Protein AF-A0A7S0D517-F1 (afdb_monomer_lite)

Radius of gyration: 22.26 Å; chains: 1; bounding box: 56×65×46 Å

Organism: NCBI:txid1561963

Secondary structure (DSSP, 8-state):
-HHHHHHHHHHHHHHTT-THHHHHHHHHHHHHHHHHHHHHTT-HHHHHHHHHHHHHHHHHHHH-TT--THHHHHHHHHHHHHH---HHHHHHHHHHHT-TT--HHHHHHHHHHHHHHHHH-TTTHHHHHHHHHHHHHHHTTSHHHHHHHHHHHHHHHHHHHHHHHHHHSPPP-TTS---TTSHHHHHHHHHHHHHHHHHHHHHHHHHHHHHTT-HHHHHHHHHHHHHHHHHHHHHSPP-

Foldseek 3Di:
DVVVVLLVVLVVCVVVVHPCNLVSLLVLLVLLLVLLVVVLVPPPVSVVVNVVSLVSVLVCLVVRLPDQLLSNQVSLLVSCVVRNDDPSSLVSLLSSLQRPNDDLVSLVVLLVSLLVCLLQPLVCNVSSLVSNLSSCLVCVVPPSSLVVVLVSLLVLLVLLLVLVVVVPDDDPDPVPDPDPVCPVVVVVVNVSSVSSNVSSVVSNVSSCVSCVVPVVSVVSVVVSVVVSVVVSVVVDPDD

Structure (mmCIF, N/CA/C/O backbone):
data_AF-A0A7S0D517-F1
#
_entry.id   AF-A0A7S0D517-F1
#
loop_
_atom_site.group_PDB
_atom_site.id
_atom_site.type_symbol
_atom_site.label_atom_id
_atom_site.label_alt_id
_atom_site.label_comp_id
_atom_site.label_asym_id
_atom_site.label_entity_id
_atom_site.label_seq_id
_atom_site.pdbx_PDB_ins_code
_atom_site.Cartn_x
_atom_site.Cartn_y
_atom_site.Cartn_z
_atom_site.occupancy
_atom_site.B_iso_or_equiv
_atom_site.auth_seq_id
_atom_site.auth_comp_id
_atom_site.auth_asym_id
_atom_site.auth_atom_id
_atom_site.pdbx_PDB_model_num
ATOM 1 N N . GLU A 1 1 ? -4.763 -19.795 -22.502 1.00 78.94 1 GLU A N 1
ATOM 2 C CA . GLU A 1 1 ? -5.976 -20.605 -22.229 1.00 78.94 1 GLU A CA 1
ATOM 3 C C . GLU A 1 1 ? -5.977 -21.267 -20.850 1.00 78.94 1 GLU A C 1
ATOM 5 O O . GLU A 1 1 ? -6.933 -21.074 -20.104 1.00 78.94 1 GLU A O 1
ATOM 10 N N . ALA A 1 2 ? -4.915 -21.984 -20.458 1.00 89.12 2 ALA A N 1
ATOM 11 C CA . ALA A 1 2 ? -4.855 -22.656 -19.151 1.00 89.12 2 ALA A CA 1
ATOM 12 C C . ALA A 1 2 ? -5.052 -21.707 -17.946 1.00 89.12 2 ALA A C 1
ATOM 14 O O . ALA A 1 2 ? -5.842 -22.007 -17.054 1.00 89.12 2 ALA A O 1
ATOM 15 N N . LEU A 1 3 ? -4.406 -20.532 -17.940 1.00 91.56 3 LEU A N 1
ATOM 16 C CA . LEU A 1 3 ? -4.560 -19.543 -16.860 1.00 91.56 3 LEU A CA 1
ATOM 17 C C . LEU A 1 3 ? -5.999 -19.021 -16.740 1.00 91.56 3 LEU A C 1
ATOM 19 O O . LEU A 1 3 ? -6.533 -18.931 -15.638 1.00 91.56 3 LEU A O 1
ATOM 23 N N . SER A 1 4 ? -6.663 -18.746 -17.865 1.00 92.56 4 SER A N 1
ATOM 24 C CA . SER A 1 4 ? -8.076 -18.350 -17.887 1.00 92.56 4 SER A CA 1
ATOM 25 C C . SER A 1 4 ? -8.965 -19.425 -17.252 1.00 92.56 4 SER A C 1
ATOM 27 O O . SER A 1 4 ? -9.842 -19.108 -16.448 1.00 92.56 4 SER A O 1
ATOM 29 N N . CYS A 1 5 ? -8.696 -20.701 -17.546 1.00 93.56 5 CYS A N 1
ATOM 30 C CA . CYS A 1 5 ? -9.405 -21.825 -16.934 1.00 93.56 5 CYS A CA 1
ATOM 31 C C . CYS A 1 5 ? -9.159 -21.903 -15.419 1.00 93.56 5 CYS A C 1
ATOM 33 O O . CYS A 1 5 ? -10.086 -22.203 -14.669 1.00 93.56 5 CYS A O 1
ATOM 35 N N . LEU A 1 6 ? -7.949 -21.584 -14.945 1.00 94.75 6 LEU A N 1
ATOM 36 C CA . LEU A 1 6 ? -7.641 -21.543 -13.511 1.00 94.75 6 LEU A CA 1
ATOM 37 C C . LEU A 1 6 ? -8.402 -20.434 -12.774 1.00 94.75 6 LEU A C 1
ATOM 39 O O . LEU A 1 6 ? -8.884 -20.677 -11.670 1.00 94.75 6 LEU A O 1
ATOM 43 N N . PHE A 1 7 ? -8.577 -19.250 -13.370 1.00 95.12 7 PHE A N 1
ATOM 44 C CA . PHE A 1 7 ? -9.407 -18.194 -12.771 1.00 95.12 7 PHE A CA 1
ATOM 45 C C . PHE A 1 7 ? -10.895 -18.562 -12.751 1.00 95.12 7 PHE A C 1
ATOM 47 O O . PHE A 1 7 ? -11.569 -18.346 -11.742 1.00 95.12 7 PHE A O 1
ATOM 54 N N . GLN A 1 8 ? -11.408 -19.187 -13.815 1.00 94.00 8 GLN A N 1
ATOM 55 C CA . GLN A 1 8 ? -12.778 -19.716 -13.826 1.00 94.00 8 GLN A CA 1
ATOM 56 C C . GLN A 1 8 ? -12.972 -20.805 -12.762 1.00 94.00 8 GLN A C 1
ATOM 58 O O . GLN A 1 8 ? -13.985 -20.825 -12.061 1.00 94.00 8 GLN A O 1
ATOM 63 N N . LEU A 1 9 ? -11.984 -21.689 -12.604 1.00 94.88 9 LEU A N 1
ATOM 64 C CA . LEU A 1 9 ? -11.978 -22.709 -11.563 1.00 94.88 9 LEU A CA 1
ATOM 65 C C . LEU A 1 9 ? -11.945 -22.074 -10.169 1.00 94.88 9 LEU A C 1
ATOM 67 O O . LEU A 1 9 ? -12.728 -22.474 -9.311 1.00 94.88 9 LEU A O 1
ATOM 71 N N . LEU A 1 10 ? -11.095 -21.066 -9.944 1.00 95.81 10 LEU A N 1
ATOM 72 C CA . LEU A 1 10 ? -11.038 -20.328 -8.681 1.00 95.81 10 LEU A CA 1
ATOM 73 C C . LEU A 1 10 ? -12.408 -19.749 -8.320 1.00 95.81 10 LEU A C 1
ATOM 75 O O . LEU A 1 10 ? -12.836 -19.872 -7.172 1.00 95.81 10 LEU A O 1
ATOM 79 N N . HIS A 1 11 ? -13.101 -19.155 -9.292 1.00 93.81 11 HIS A N 1
ATOM 80 C CA . HIS A 1 11 ? -14.431 -18.596 -9.083 1.00 93.81 11 HIS A CA 1
ATOM 81 C C . HIS A 1 11 ? -15.421 -19.674 -8.620 1.00 93.81 11 HIS A C 1
ATOM 83 O O . HIS A 1 11 ? -15.946 -19.577 -7.511 1.00 93.81 11 HIS A O 1
ATOM 89 N N . ARG A 1 12 ? -15.561 -20.766 -9.385 1.00 95.12 12 ARG A N 1
ATOM 90 C CA . ARG A 1 12 ? -16.466 -21.882 -9.050 1.00 95.12 12 ARG A CA 1
ATOM 91 C C . ARG A 1 12 ? -16.135 -22.536 -7.707 1.00 95.12 12 ARG A C 1
ATOM 93 O O . ARG A 1 12 ? -17.027 -22.840 -6.921 1.00 95.12 12 ARG A O 1
ATOM 100 N N . LEU A 1 13 ? -14.849 -22.746 -7.417 1.00 95.38 13 LEU A N 1
ATOM 101 C CA . LEU A 1 13 ? -14.415 -23.313 -6.138 1.00 95.38 13 LEU A CA 1
ATOM 102 C C . LEU A 1 13 ? -14.721 -22.372 -4.972 1.00 95.38 13 LEU A C 1
ATOM 104 O O . LEU A 1 13 ? -15.033 -22.848 -3.882 1.00 95.38 13 LEU A O 1
ATOM 108 N N . THR A 1 14 ? -14.634 -21.057 -5.182 1.00 93.75 14 THR A N 1
ATOM 109 C CA . THR A 1 14 ? -14.938 -20.084 -4.131 1.00 93.75 14 THR A CA 1
ATOM 110 C C . THR A 1 14 ? -16.437 -19.992 -3.867 1.00 93.75 14 THR A C 1
ATOM 112 O O . THR A 1 14 ? -16.834 -19.988 -2.702 1.00 93.75 14 THR A O 1
ATOM 115 N N . GLU A 1 15 ? -17.269 -20.011 -4.912 1.00 93.38 15 GLU A N 1
ATOM 116 C CA . GLU A 1 15 ? -18.731 -20.104 -4.789 1.00 93.38 15 GLU A CA 1
ATOM 117 C C . GLU A 1 15 ? -19.149 -21.369 -4.031 1.00 93.38 15 GLU A C 1
ATOM 119 O O . GLU A 1 15 ? -19.939 -21.308 -3.089 1.00 93.38 15 GLU A O 1
ATOM 124 N N . ALA A 1 16 ? -18.527 -22.505 -4.358 1.00 94.75 16 ALA A N 1
ATOM 125 C CA . ALA A 1 16 ? -18.741 -23.776 -3.672 1.00 94.75 16 ALA A CA 1
ATOM 126 C C . ALA A 1 16 ? -18.094 -23.852 -2.272 1.00 94.75 16 ALA A C 1
ATOM 128 O O . ALA A 1 16 ? -18.201 -24.881 -1.604 1.00 94.75 16 ALA A O 1
ATOM 129 N N . ARG A 1 17 ? -17.384 -22.803 -1.821 1.00 91.75 17 ARG A N 1
ATOM 130 C CA . ARG A 1 17 ? -16.596 -22.774 -0.568 1.00 91.75 17 ARG A CA 1
ATOM 131 C C . ARG A 1 17 ? -15.642 -23.968 -0.429 1.00 91.75 17 ARG A C 1
ATOM 133 O O . ARG A 1 17 ? -15.369 -24.453 0.671 1.00 91.75 17 ARG A O 1
ATOM 140 N N . HIS A 1 18 ? -15.123 -24.449 -1.553 1.00 94.75 18 HIS A N 1
ATOM 141 C CA . HIS A 1 18 ? -14.270 -25.622 -1.606 1.00 94.75 18 HIS A CA 1
ATOM 142 C C . HIS A 1 18 ? -12.860 -25.299 -1.096 1.00 94.75 18 HIS A C 1
ATOM 144 O O . HIS A 1 18 ? -12.276 -24.268 -1.433 1.00 94.75 18 HIS A O 1
ATOM 150 N N . ARG A 1 19 ? -12.254 -26.213 -0.326 1.00 91.06 19 ARG A N 1
ATOM 151 C CA . ARG A 1 19 ? -10.930 -26.001 0.297 1.00 91.06 19 ARG A CA 1
ATOM 152 C C . ARG A 1 19 ? -9.818 -25.737 -0.728 1.00 91.06 19 ARG A C 1
ATOM 154 O O . ARG A 1 19 ? -8.895 -24.974 -0.453 1.00 91.06 19 ARG A O 1
ATOM 161 N N . CYS A 1 20 ? -9.933 -26.314 -1.926 1.00 93.19 20 CYS A N 1
ATOM 162 C CA . CYS A 1 20 ? -8.972 -26.104 -3.014 1.00 93.19 20 CYS A CA 1
ATOM 163 C C . CYS A 1 20 ? -8.957 -24.673 -3.570 1.00 93.19 20 CYS A C 1
ATOM 165 O O . CYS A 1 20 ? -7.964 -24.312 -4.192 1.00 93.19 20 CYS A O 1
ATOM 167 N N . ALA A 1 21 ? -9.982 -23.844 -3.322 1.00 93.50 21 ALA A N 1
ATOM 168 C CA . ALA A 1 21 ? -9.982 -22.446 -3.764 1.00 93.50 21 ALA A CA 1
ATOM 169 C C . ALA A 1 21 ? -8.742 -21.696 -3.252 1.00 93.50 21 ALA A C 1
ATOM 171 O O . ALA A 1 21 ? -8.085 -20.976 -3.998 1.00 93.50 21 ALA A O 1
ATOM 172 N N . VAL A 1 22 ? -8.364 -21.936 -1.991 1.00 91.12 22 VAL A N 1
ATOM 173 C CA . VAL A 1 22 ? -7.182 -21.318 -1.371 1.00 91.12 22 VAL A CA 1
ATOM 174 C C . VAL A 1 22 ? -5.886 -21.794 -2.026 1.00 91.12 22 VAL A C 1
ATOM 176 O O . VAL A 1 22 ? -4.951 -21.009 -2.152 1.00 91.12 22 VAL A O 1
ATOM 179 N N . ILE A 1 23 ? -5.825 -23.062 -2.441 1.00 93.38 23 ILE A N 1
ATOM 180 C CA . ILE A 1 23 ? -4.648 -23.644 -3.097 1.00 93.38 23 ILE A CA 1
ATOM 181 C C . ILE A 1 23 ? -4.473 -23.011 -4.477 1.00 93.38 23 ILE A C 1
ATOM 183 O O . ILE A 1 23 ? -3.417 -22.452 -4.748 1.00 93.38 23 ILE A O 1
ATOM 187 N N . VAL A 1 24 ? -5.529 -23.013 -5.300 1.00 94.56 24 VAL A N 1
ATOM 188 C CA . VAL A 1 24 ? -5.509 -22.409 -6.644 1.00 94.56 24 VAL A CA 1
ATOM 189 C C . VAL A 1 24 ? -5.148 -20.929 -6.563 1.00 94.56 24 VAL A C 1
ATOM 191 O O . VAL A 1 24 ? -4.280 -20.463 -7.294 1.00 94.56 24 VAL A O 1
ATOM 194 N N . TYR A 1 25 ? -5.756 -20.198 -5.628 1.00 94.88 25 TYR A N 1
ATOM 195 C CA . TYR A 1 25 ? -5.434 -18.796 -5.405 1.00 94.88 25 TYR A CA 1
ATOM 196 C C . TYR A 1 25 ? -3.959 -18.589 -5.039 1.00 94.88 25 TYR A C 1
ATOM 198 O O . TYR A 1 25 ? -3.290 -17.779 -5.669 1.00 94.88 25 TYR A O 1
ATOM 206 N N . LYS A 1 26 ? -3.419 -19.350 -4.078 1.00 94.00 26 LYS A N 1
ATOM 207 C CA . LYS A 1 26 ? -1.994 -19.280 -3.712 1.00 94.00 26 LYS A CA 1
ATOM 208 C C . LYS A 1 26 ? -1.074 -19.539 -4.901 1.00 94.00 26 LYS A C 1
ATOM 210 O O . LYS A 1 26 ? -0.093 -18.822 -5.061 1.00 94.00 26 LYS A O 1
ATOM 215 N N . SER A 1 27 ? -1.400 -20.525 -5.733 1.00 94.62 27 SER A N 1
ATOM 216 C CA . SER A 1 27 ? -0.636 -20.829 -6.943 1.00 94.62 27 SER A CA 1
ATOM 217 C C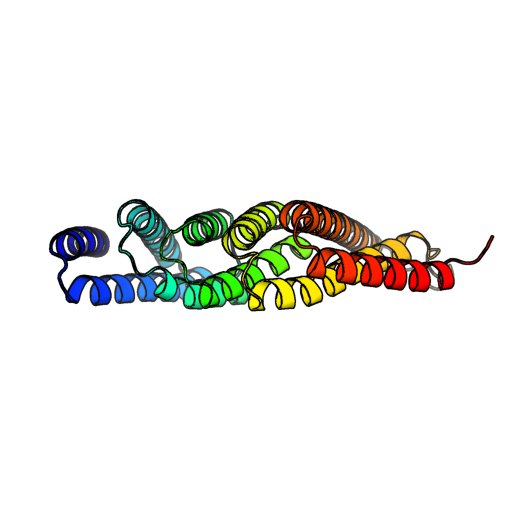 . SER A 1 27 ? -0.665 -19.678 -7.949 1.00 94.62 27 SER A C 1
ATOM 219 O O . SER A 1 27 ? 0.370 -19.357 -8.517 1.00 94.62 27 SER A O 1
ATOM 221 N N . LEU A 1 28 ? -1.811 -19.012 -8.130 1.00 95.88 28 LEU A N 1
ATOM 222 C CA . LEU A 1 28 ? -1.921 -17.841 -9.010 1.00 95.88 28 LEU A CA 1
ATOM 223 C C . LEU A 1 28 ? -1.108 -16.648 -8.491 1.00 95.88 28 LEU A C 1
ATOM 225 O O . LEU A 1 28 ? -0.462 -15.960 -9.274 1.00 95.88 28 LEU A O 1
ATOM 229 N N . VAL A 1 29 ? -1.100 -16.426 -7.174 1.00 94.62 29 VAL A N 1
ATOM 230 C CA . VAL A 1 29 ? -0.273 -15.388 -6.536 1.00 94.62 29 VAL A CA 1
ATOM 231 C C . VAL A 1 29 ? 1.211 -15.672 -6.732 1.00 94.62 29 VAL A C 1
ATOM 233 O O . VAL A 1 29 ? 1.977 -14.770 -7.048 1.00 94.62 29 VAL A O 1
ATOM 236 N N . PHE A 1 30 ? 1.618 -16.926 -6.560 1.00 93.12 30 PHE A N 1
ATOM 237 C CA . PHE A 1 30 ? 2.999 -17.333 -6.777 1.00 93.12 30 PHE A CA 1
ATOM 238 C C . PHE A 1 30 ? 3.414 -17.159 -8.245 1.00 93.12 30 PHE A C 1
ATOM 240 O O . PHE A 1 30 ? 4.443 -16.548 -8.514 1.00 93.12 30 PHE A O 1
ATOM 247 N N . ALA A 1 31 ? 2.561 -17.578 -9.185 1.00 93.06 31 ALA A N 1
ATOM 248 C CA . ALA A 1 31 ? 2.790 -17.385 -10.615 1.00 93.06 31 ALA A CA 1
ATOM 249 C C . ALA A 1 31 ? 2.918 -15.899 -10.996 1.00 93.06 31 ALA A C 1
ATOM 251 O O . ALA A 1 31 ? 3.753 -15.547 -11.829 1.00 93.06 31 ALA A O 1
ATOM 252 N N . LEU A 1 32 ? 2.130 -15.011 -10.376 1.00 92.62 32 LEU A N 1
ATOM 253 C CA . LEU A 1 32 ? 2.254 -13.565 -10.590 1.00 92.62 32 LEU A CA 1
ATOM 254 C C . LEU A 1 32 ? 3.657 -13.068 -10.211 1.00 92.62 32 LEU A C 1
ATOM 256 O O . LEU A 1 32 ? 4.263 -12.304 -10.957 1.00 92.62 32 LEU A O 1
ATOM 260 N N . VAL A 1 33 ? 4.183 -13.531 -9.077 1.00 90.25 33 VAL A N 1
ATOM 261 C CA . VAL A 1 33 ? 5.493 -13.100 -8.575 1.00 90.25 33 VAL A CA 1
ATOM 262 C C . VAL A 1 33 ? 6.639 -13.660 -9.409 1.00 90.25 33 VAL A C 1
ATOM 264 O O . VAL A 1 33 ? 7.575 -12.932 -9.731 1.00 90.25 33 VAL A O 1
ATOM 267 N N . GLU A 1 34 ? 6.566 -14.934 -9.794 1.00 87.50 34 GLU A N 1
ATOM 268 C CA . GLU A 1 34 ? 7.601 -15.562 -10.621 1.00 87.50 34 GLU A CA 1
ATOM 269 C C . GLU A 1 34 ? 7.671 -14.960 -12.025 1.00 87.50 34 GLU A C 1
ATOM 271 O O . GLU A 1 34 ? 8.760 -14.691 -12.526 1.00 87.50 34 GLU A O 1
ATOM 276 N N . THR A 1 35 ? 6.523 -14.681 -12.647 1.00 84.38 35 THR A N 1
ATOM 277 C CA . THR A 1 35 ? 6.492 -14.097 -13.998 1.00 84.38 35 THR A CA 1
ATOM 278 C C . THR A 1 35 ? 7.132 -12.713 -14.041 1.00 84.38 35 THR A C 1
ATOM 280 O O . THR A 1 35 ? 7.824 -12.397 -15.005 1.00 84.38 35 THR A O 1
ATOM 283 N N . HIS A 1 36 ? 7.028 -11.911 -12.979 1.00 76.25 36 HIS A N 1
ATOM 284 C CA . HIS A 1 36 ? 7.696 -10.608 -12.938 1.00 76.25 36 HIS A CA 1
ATOM 285 C C . HIS A 1 36 ? 9.230 -10.713 -12.997 1.00 76.25 36 HIS A C 1
ATOM 287 O O . HIS A 1 36 ? 9.890 -9.833 -13.540 1.00 76.25 36 HIS A O 1
ATOM 293 N N . VAL A 1 37 ? 9.816 -11.800 -12.480 1.00 71.81 37 VAL A N 1
ATOM 294 C CA . VAL A 1 37 ? 11.262 -12.054 -12.609 1.00 71.81 37 VAL A CA 1
ATOM 295 C C . VAL A 1 37 ? 11.651 -12.188 -14.081 1.00 71.81 37 VAL A C 1
ATOM 297 O O . VAL A 1 37 ? 12.580 -11.516 -14.517 1.00 71.81 37 VAL A O 1
ATOM 300 N N . GLY A 1 38 ? 10.879 -12.952 -14.860 1.00 64.00 38 GLY A N 1
ATOM 301 C CA . GLY A 1 38 ? 11.091 -13.084 -16.305 1.00 64.00 38 GLY A CA 1
ATOM 302 C C . GLY A 1 38 ? 10.927 -11.765 -17.072 1.00 64.00 38 GLY A C 1
ATOM 303 O O . GLY A 1 38 ? 11.678 -11.509 -18.011 1.00 64.00 38 GLY A O 1
ATOM 304 N N . VAL A 1 39 ? 10.008 -10.883 -16.645 1.00 67.81 39 VAL A N 1
ATOM 305 C CA . VAL A 1 39 ? 9.839 -9.546 -17.257 1.00 67.81 39 VAL A CA 1
ATOM 306 C C . VAL A 1 39 ? 11.105 -8.711 -17.103 1.00 67.81 39 VAL A C 1
ATOM 308 O O . VAL A 1 39 ? 11.581 -8.106 -18.062 1.00 67.81 39 VAL A O 1
ATOM 311 N N . VAL A 1 40 ? 11.677 -8.702 -15.899 1.00 63.78 40 VAL A N 1
ATOM 312 C CA . VAL A 1 40 ? 12.887 -7.928 -15.586 1.00 63.78 40 VAL A CA 1
ATOM 313 C C . VAL A 1 40 ? 14.102 -8.440 -16.363 1.00 63.78 40 VAL A C 1
ATOM 315 O O . VAL A 1 40 ? 14.973 -7.652 -16.724 1.00 63.78 40 VAL A O 1
ATOM 318 N N . GLU A 1 41 ? 14.145 -9.735 -16.674 1.00 74.25 41 GLU A N 1
ATOM 319 C CA . GLU A 1 41 ? 15.184 -10.350 -17.510 1.00 74.25 41 GLU A CA 1
ATOM 320 C C . GLU A 1 41 ? 14.996 -10.082 -19.019 1.00 74.25 41 GLU A C 1
ATOM 322 O O . GLU A 1 41 ? 15.843 -10.463 -19.827 1.00 74.25 41 GLU A O 1
ATOM 327 N N . GLY A 1 42 ? 13.933 -9.368 -19.411 1.00 71.38 42 GLY A N 1
ATOM 328 C CA . GLY A 1 42 ? 13.676 -8.946 -20.789 1.00 71.38 42 GLY A CA 1
ATOM 329 C C . GLY A 1 42 ? 12.860 -9.938 -21.620 1.00 71.38 42 GLY A C 1
ATOM 330 O O . GLY A 1 42 ? 12.767 -9.772 -22.841 1.00 71.38 42 GLY A O 1
ATOM 331 N N . ASP A 1 43 ? 12.249 -10.950 -20.996 1.00 75.44 43 ASP A N 1
ATOM 332 C CA . ASP A 1 43 ? 11.339 -11.860 -21.687 1.00 75.44 43 ASP A CA 1
ATOM 333 C C . ASP A 1 43 ? 9.975 -11.194 -21.920 1.00 75.44 43 ASP A C 1
ATOM 335 O O . ASP A 1 43 ? 9.122 -11.104 -21.033 1.00 75.44 43 ASP A O 1
ATOM 339 N N . LYS A 1 44 ? 9.748 -10.766 -23.167 1.00 68.81 44 LYS A N 1
ATOM 340 C CA . LYS A 1 44 ? 8.475 -10.178 -23.609 1.00 68.81 44 LYS A CA 1
ATOM 341 C C . LYS A 1 44 ? 7.282 -11.120 -23.421 1.00 68.81 44 LYS A C 1
ATOM 343 O O . LYS A 1 44 ? 6.159 -10.643 -23.284 1.00 68.81 44 LYS A O 1
ATOM 348 N N . GLY A 1 45 ? 7.496 -12.439 -23.438 1.00 73.44 45 GLY A N 1
ATOM 349 C CA . GLY A 1 45 ? 6.435 -13.414 -23.185 1.00 73.44 45 GLY A CA 1
ATOM 350 C C . GLY A 1 45 ? 5.948 -13.369 -21.738 1.00 73.44 45 GLY A C 1
ATOM 351 O O . GLY A 1 45 ? 4.746 -13.462 -21.483 1.00 73.44 45 GLY A O 1
ATOM 352 N N . SER A 1 46 ? 6.871 -13.156 -20.801 1.00 77.50 46 SER A N 1
ATOM 353 C CA . SER A 1 46 ? 6.565 -13.060 -19.376 1.00 77.50 46 SER A CA 1
ATOM 354 C C . SER A 1 46 ? 5.755 -11.808 -19.029 1.00 77.50 46 SER A C 1
ATOM 356 O O . SER A 1 46 ? 4.924 -11.859 -18.126 1.00 77.50 46 SER A O 1
ATOM 358 N N . ASP A 1 47 ? 5.932 -10.714 -19.778 1.00 80.75 47 ASP A N 1
ATOM 359 C CA . ASP A 1 47 ? 5.250 -9.431 -19.532 1.00 80.75 47 ASP A CA 1
ATOM 360 C C . ASP A 1 47 ? 3.740 -9.542 -19.760 1.00 80.75 47 ASP A C 1
ATOM 362 O O . ASP A 1 47 ? 2.931 -9.275 -18.872 1.00 80.75 47 ASP A O 1
ATOM 366 N N . VAL A 1 48 ? 3.350 -10.116 -20.902 1.00 87.12 48 VAL A N 1
ATOM 367 C CA . VAL A 1 48 ? 1.939 -10.365 -21.236 1.00 87.12 48 VAL A CA 1
ATOM 368 C C . VAL A 1 48 ? 1.275 -11.291 -20.212 1.00 87.12 48 VAL A C 1
ATOM 370 O O . VAL A 1 48 ? 0.111 -11.105 -19.847 1.00 87.12 48 VAL A O 1
ATOM 373 N N . ILE A 1 49 ? 2.001 -12.308 -19.737 1.00 90.38 49 ILE A N 1
ATOM 374 C CA . ILE A 1 49 ? 1.487 -13.237 -18.725 1.00 90.38 49 ILE A CA 1
ATOM 375 C C . ILE A 1 49 ? 1.344 -12.530 -17.374 1.00 90.38 49 ILE A C 1
ATOM 377 O O . ILE A 1 49 ? 0.333 -12.730 -16.696 1.00 90.38 49 ILE A O 1
ATOM 381 N N . HIS A 1 50 ? 2.316 -11.702 -16.994 1.00 90.44 50 HIS A N 1
ATOM 382 C CA . HIS A 1 50 ? 2.286 -10.939 -15.754 1.00 90.44 50 HIS A CA 1
ATOM 383 C C . HIS A 1 50 ? 1.089 -9.982 -15.719 1.00 90.44 50 HIS A C 1
ATOM 385 O O . HIS A 1 50 ? 0.279 -10.044 -14.792 1.00 90.44 50 HIS A O 1
ATOM 391 N N . GLU A 1 51 ? 0.904 -9.181 -16.772 1.00 89.88 51 GLU A N 1
ATOM 392 C CA . GLU A 1 51 ? -0.239 -8.273 -16.902 1.00 89.88 51 GLU A CA 1
ATOM 393 C C . GLU A 1 51 ? -1.574 -9.029 -16.865 1.00 89.88 51 GLU A C 1
ATOM 395 O O . GLU A 1 51 ? -2.521 -8.618 -16.182 1.00 89.88 51 GLU A O 1
ATOM 400 N N . PHE A 1 52 ? -1.653 -10.176 -17.552 1.00 93.19 52 PHE A N 1
ATOM 401 C CA . PHE A 1 52 ? -2.837 -11.029 -17.520 1.00 93.19 52 PHE A CA 1
ATOM 402 C C . PHE A 1 52 ? -3.138 -11.516 -16.096 1.00 93.19 52 PHE A C 1
ATOM 404 O O . PHE A 1 52 ? -4.281 -11.421 -15.639 1.00 93.19 52 PHE A O 1
ATOM 411 N N . LEU A 1 53 ? -2.134 -12.024 -15.376 1.00 95.00 53 LEU A N 1
ATOM 412 C CA . LEU A 1 53 ? -2.286 -12.499 -14.000 1.00 95.00 53 LEU A CA 1
ATOM 413 C C . LEU A 1 53 ? -2.713 -11.366 -13.064 1.00 95.00 53 LEU A C 1
ATOM 415 O O . LEU A 1 53 ? -3.648 -11.549 -12.284 1.00 95.00 53 LEU A O 1
ATOM 419 N N . GLN A 1 54 ? -2.078 -10.198 -13.166 1.00 94.31 54 GLN A N 1
ATOM 420 C CA . GLN A 1 54 ? -2.362 -9.032 -12.333 1.00 94.31 54 GLN A CA 1
ATOM 421 C C . GLN A 1 54 ? -3.786 -8.524 -12.552 1.00 94.31 54 GLN A C 1
ATOM 423 O O . GLN A 1 54 ? -4.527 -8.333 -11.588 1.00 94.31 54 GLN A O 1
ATOM 428 N N . SER A 1 55 ? -4.198 -8.365 -13.811 1.00 94.69 55 SER A N 1
ATOM 429 C CA . SER A 1 55 ? -5.540 -7.903 -14.173 1.00 94.69 55 SER A CA 1
ATOM 430 C C . SER A 1 55 ? -6.627 -8.850 -13.652 1.00 94.69 55 SER A C 1
ATOM 432 O O . SER A 1 55 ? -7.594 -8.418 -13.018 1.00 94.69 55 SER A O 1
ATOM 434 N N . ASN A 1 56 ? -6.438 -10.162 -13.822 1.00 95.50 56 ASN A N 1
ATOM 435 C CA . ASN A 1 56 ? -7.405 -11.153 -13.349 1.00 95.50 56 ASN A CA 1
ATOM 436 C C . ASN A 1 56 ? -7.406 -11.302 -11.817 1.00 95.50 56 ASN A C 1
ATOM 438 O O . ASN A 1 56 ? -8.470 -11.490 -11.228 1.00 95.50 56 ASN A O 1
ATOM 442 N N . LEU A 1 57 ? -6.257 -11.189 -11.138 1.00 95.94 57 LEU A N 1
ATOM 443 C CA . LEU A 1 57 ? -6.201 -11.187 -9.669 1.00 95.94 57 LEU A CA 1
ATOM 444 C C . LEU A 1 57 ? -6.836 -9.928 -9.075 1.00 95.94 57 LEU A C 1
ATOM 446 O O . LEU A 1 57 ? -7.517 -10.013 -8.049 1.00 95.94 57 LEU A O 1
ATOM 450 N N . LEU A 1 58 ? -6.664 -8.777 -9.723 1.00 95.38 58 LEU A N 1
ATOM 451 C CA . LEU A 1 58 ? -7.335 -7.537 -9.353 1.00 95.38 58 LEU A CA 1
ATOM 452 C C . LEU A 1 58 ? -8.860 -7.683 -9.465 1.00 95.38 58 LEU A C 1
ATOM 454 O O . LEU A 1 58 ? -9.577 -7.368 -8.514 1.00 95.38 58 LEU A O 1
ATOM 458 N N . ASP A 1 59 ? -9.360 -8.203 -10.588 1.00 94.69 59 ASP A N 1
ATOM 459 C CA . ASP A 1 59 ? -10.792 -8.459 -10.785 1.00 94.69 59 ASP A CA 1
ATOM 460 C C . ASP A 1 59 ? -11.332 -9.487 -9.776 1.00 94.69 59 ASP A C 1
ATOM 462 O O . ASP A 1 59 ? -12.347 -9.241 -9.119 1.00 94.69 59 ASP A O 1
ATOM 466 N N . ALA A 1 60 ? -10.607 -10.586 -9.543 1.00 94.38 60 ALA A N 1
ATOM 467 C CA . ALA A 1 60 ? -10.968 -11.584 -8.537 1.00 94.38 60 ALA A CA 1
ATOM 468 C C . ALA A 1 60 ? -11.045 -10.980 -7.125 1.00 94.38 60 ALA A C 1
ATOM 470 O O . ALA A 1 60 ? -11.982 -11.268 -6.383 1.00 94.38 60 ALA A O 1
ATOM 471 N N . THR A 1 61 ? -10.106 -10.102 -6.766 1.00 94.31 61 THR A N 1
ATOM 472 C CA . THR A 1 61 ? -10.089 -9.409 -5.467 1.00 94.31 61 THR A CA 1
ATOM 473 C C . THR A 1 61 ? -11.302 -8.497 -5.292 1.00 94.31 61 THR A C 1
ATOM 475 O O . THR A 1 61 ? -11.838 -8.389 -4.192 1.00 94.31 61 THR A O 1
ATOM 478 N N . ARG A 1 62 ? -11.775 -7.860 -6.369 1.00 93.31 62 ARG A N 1
ATOM 479 C CA . ARG A 1 62 ? -12.979 -7.015 -6.335 1.00 93.31 62 ARG A CA 1
ATOM 480 C C . ARG A 1 62 ? -14.263 -7.837 -6.255 1.00 93.31 62 ARG A C 1
ATOM 482 O O . ARG A 1 62 ? -15.184 -7.456 -5.540 1.00 93.31 62 ARG A O 1
ATOM 489 N N . ARG A 1 63 ? -14.335 -8.956 -6.982 1.00 92.12 63 ARG A N 1
ATOM 490 C CA . ARG A 1 63 ? -15.546 -9.790 -7.093 1.00 92.12 63 ARG A CA 1
ATOM 491 C C . ARG A 1 63 ? -15.748 -10.761 -5.942 1.00 92.12 63 ARG A C 1
ATOM 493 O O . ARG A 1 63 ? -16.876 -11.179 -5.703 1.00 92.12 63 ARG A O 1
ATOM 500 N N . ILE A 1 64 ? -14.675 -11.158 -5.263 1.00 92.44 64 ILE A N 1
ATOM 501 C CA . ILE A 1 64 ? -14.695 -12.207 -4.244 1.00 92.44 64 ILE A CA 1
ATOM 502 C C . ILE A 1 64 ? -14.297 -11.599 -2.888 1.00 92.44 64 ILE A C 1
ATOM 504 O O . ILE A 1 64 ? -13.136 -11.682 -2.491 1.00 92.44 64 ILE A O 1
ATOM 508 N N . PRO A 1 65 ? -15.243 -11.049 -2.101 1.00 90.44 65 PRO A N 1
ATOM 509 C CA . PRO A 1 65 ? -14.934 -10.438 -0.801 1.00 90.44 65 PRO A CA 1
ATOM 510 C C . PRO A 1 65 ? -14.311 -11.415 0.204 1.00 90.44 65 PRO A C 1
ATOM 512 O O . PRO A 1 65 ? -13.619 -11.022 1.144 1.00 90.44 65 PRO A O 1
ATOM 515 N N . SER A 1 66 ? -14.556 -12.717 0.023 1.00 90.38 66 SER A N 1
ATOM 516 C CA . SER A 1 66 ? -13.984 -13.786 0.836 1.00 90.38 66 SER A CA 1
ATOM 517 C C . SER A 1 66 ? -12.544 -14.136 0.457 1.00 90.38 66 SER A C 1
ATOM 519 O O . SER A 1 66 ? -11.993 -15.066 1.043 1.00 90.38 66 SER A O 1
ATOM 521 N N . LEU A 1 67 ? -11.897 -13.442 -0.478 1.00 91.88 67 LEU A N 1
ATOM 522 C CA . LEU A 1 67 ? -10.536 -13.774 -0.888 1.00 91.88 67 LEU A CA 1
ATOM 523 C C . LEU A 1 67 ? -9.522 -13.444 0.229 1.00 91.88 67 LEU A C 1
ATOM 525 O O . LEU A 1 67 ? -9.609 -12.385 0.864 1.00 91.88 67 LEU A O 1
ATOM 529 N N . PRO A 1 68 ? -8.561 -14.336 0.535 1.00 91.44 68 PRO A N 1
ATOM 530 C CA . PRO A 1 68 ? -7.564 -14.082 1.568 1.00 91.44 68 PRO A CA 1
ATOM 531 C C . PRO A 1 68 ? -6.454 -13.153 1.046 1.00 91.44 68 PRO A C 1
ATOM 533 O O . PRO A 1 68 ? -5.350 -13.591 0.727 1.00 91.44 68 PRO A O 1
ATOM 536 N N . VAL A 1 69 ? -6.727 -11.846 0.989 1.00 94.19 69 VAL A N 1
ATOM 537 C CA . VAL A 1 69 ? -5.785 -10.835 0.458 1.00 94.19 69 VAL A CA 1
ATOM 538 C C . VAL A 1 69 ? -4.449 -10.769 1.196 1.00 94.19 69 VAL A C 1
ATOM 540 O O . VAL A 1 69 ? -3.436 -10.438 0.593 1.00 94.19 69 VAL A O 1
ATOM 543 N N . HIS A 1 70 ? -4.406 -11.162 2.473 1.00 91.75 70 HIS A N 1
ATOM 544 C CA . HIS A 1 70 ? -3.175 -11.182 3.270 1.00 91.75 70 HIS A CA 1
ATOM 545 C C . HIS A 1 70 ? -2.058 -12.039 2.656 1.00 91.75 70 HIS A C 1
ATOM 547 O O . HIS A 1 70 ? -0.891 -11.790 2.934 1.00 91.75 70 HIS A O 1
ATOM 553 N N . VAL A 1 71 ? -2.409 -13.030 1.830 1.00 91.50 71 VAL A N 1
ATOM 554 C CA . VAL A 1 71 ? -1.449 -13.925 1.175 1.00 91.50 71 VAL A CA 1
ATOM 555 C C . VAL A 1 71 ? -0.667 -13.221 0.060 1.00 91.50 71 VAL A C 1
ATOM 557 O O . VAL A 1 71 ? 0.437 -13.643 -0.255 1.00 91.50 71 VAL A O 1
ATOM 560 N N . MET A 1 72 ? -1.212 -12.145 -0.517 1.00 93.00 72 MET A N 1
ATOM 561 C CA . MET A 1 72 ? -0.584 -11.414 -1.628 1.00 93.00 72 MET A CA 1
ATOM 562 C C . MET A 1 72 ? 0.299 -10.258 -1.175 1.00 93.00 72 MET A C 1
ATOM 564 O O . MET A 1 72 ? 1.236 -9.903 -1.877 1.00 93.00 72 MET A O 1
ATOM 568 N N . ILE A 1 73 ? 0.009 -9.668 -0.013 1.00 94.69 73 ILE A N 1
ATOM 569 C CA . ILE A 1 73 ? 0.607 -8.390 0.399 1.00 94.69 73 ILE A CA 1
ATOM 570 C C . ILE A 1 73 ? 2.132 -8.469 0.465 1.00 94.69 73 ILE A C 1
ATOM 572 O O . ILE A 1 73 ? 2.820 -7.664 -0.151 1.00 94.69 73 ILE A O 1
ATOM 576 N N . GLU A 1 74 ? 2.663 -9.434 1.209 1.00 94.19 74 GLU A N 1
ATOM 577 C CA . GLU A 1 74 ? 4.107 -9.550 1.410 1.00 94.19 74 GLU A CA 1
ATOM 578 C C . GLU A 1 74 ? 4.856 -9.947 0.125 1.00 94.19 74 GLU A C 1
ATOM 580 O O . GLU A 1 74 ? 5.838 -9.274 -0.194 1.00 94.19 74 GLU A O 1
ATOM 585 N N . PRO A 1 75 ? 4.399 -10.942 -0.667 1.00 93.12 75 PRO A N 1
ATOM 586 C CA . PRO A 1 75 ? 5.017 -11.235 -1.958 1.00 93.12 75 PRO A CA 1
ATOM 587 C C . PRO A 1 75 ? 5.046 -10.032 -2.910 1.00 93.12 75 PRO A C 1
ATOM 589 O O . PRO A 1 75 ? 6.102 -9.739 -3.466 1.00 93.12 75 PRO A O 1
ATOM 592 N N . LEU A 1 76 ? 3.939 -9.290 -3.034 1.00 93.88 76 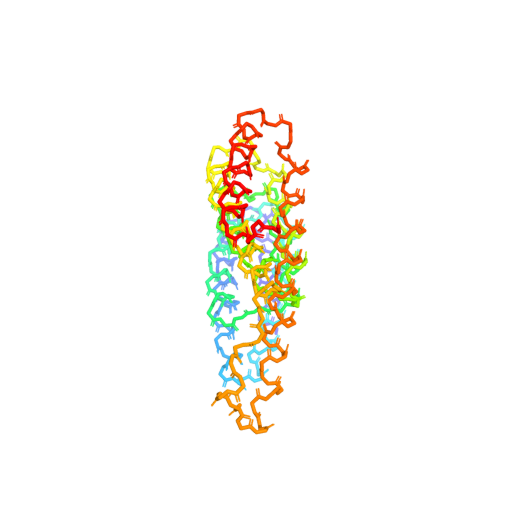LEU A N 1
ATOM 593 C CA . LEU A 1 76 ? 3.860 -8.120 -3.916 1.00 93.88 76 LEU A CA 1
ATOM 594 C C . LEU A 1 76 ? 4.772 -6.983 -3.453 1.00 93.88 76 LEU A C 1
ATOM 596 O O . LEU A 1 76 ? 5.530 -6.439 -4.248 1.00 93.88 76 LEU A O 1
ATOM 600 N N . ILE A 1 77 ? 4.763 -6.645 -2.160 1.00 94.56 77 ILE A N 1
ATOM 601 C CA . ILE A 1 77 ? 5.661 -5.611 -1.623 1.00 94.56 77 ILE A CA 1
ATOM 602 C C . ILE A 1 77 ? 7.123 -5.992 -1.870 1.00 94.56 77 ILE A C 1
ATOM 604 O O . ILE A 1 77 ? 7.920 -5.144 -2.268 1.00 94.56 77 ILE A O 1
ATOM 608 N N . ASN A 1 78 ? 7.482 -7.260 -1.656 1.00 92.19 78 ASN A N 1
ATOM 609 C CA . ASN A 1 78 ? 8.844 -7.737 -1.874 1.00 92.19 78 ASN A CA 1
ATOM 610 C C . ASN A 1 78 ? 9.249 -7.689 -3.351 1.00 92.19 78 ASN A C 1
ATOM 612 O O . ASN A 1 78 ? 10.382 -7.311 -3.645 1.00 92.19 78 ASN A O 1
ATOM 616 N N . GLN A 1 79 ? 8.342 -8.039 -4.265 1.00 90.44 79 GLN A N 1
ATOM 617 C CA . GLN A 1 79 ? 8.546 -7.901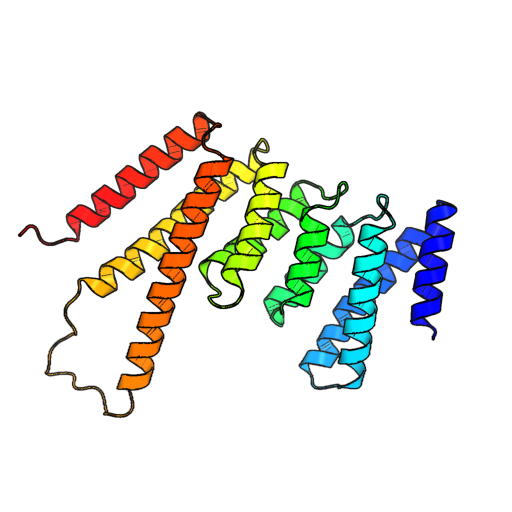 -5.706 1.00 90.44 79 GLN A CA 1
ATOM 618 C C . GLN A 1 79 ? 8.787 -6.429 -6.071 1.00 90.44 79 GLN A C 1
ATOM 620 O O . GLN A 1 79 ? 9.843 -6.089 -6.606 1.00 90.44 79 GLN A O 1
ATOM 625 N N . HIS A 1 80 ? 7.878 -5.532 -5.672 1.00 91.75 80 HIS A N 1
ATOM 626 C CA . HIS A 1 80 ? 7.967 -4.111 -6.009 1.00 91.75 80 HIS A CA 1
ATOM 627 C C . HIS A 1 80 ? 9.179 -3.409 -5.387 1.00 91.75 80 HIS A C 1
ATOM 629 O O . HIS A 1 80 ? 9.782 -2.528 -5.997 1.00 91.75 80 HIS A O 1
ATOM 635 N N . ALA A 1 81 ? 9.584 -3.806 -4.179 1.00 89.50 81 ALA A N 1
ATOM 636 C CA . ALA A 1 81 ? 10.772 -3.260 -3.532 1.00 89.50 81 ALA A CA 1
ATOM 637 C C . ALA A 1 81 ? 12.079 -3.650 -4.244 1.00 89.50 81 ALA A C 1
ATOM 639 O O . ALA A 1 81 ? 13.061 -2.918 -4.134 1.00 89.50 81 ALA A O 1
ATOM 640 N N . ARG A 1 82 ? 12.109 -4.794 -4.941 1.00 87.31 82 ARG A N 1
ATOM 641 C CA . ARG A 1 82 ? 13.297 -5.290 -5.656 1.00 87.31 82 ARG A CA 1
ATOM 642 C C . ARG A 1 82 ? 13.350 -4.826 -7.104 1.00 87.31 82 ARG A C 1
ATOM 644 O O . ARG A 1 82 ? 14.434 -4.565 -7.608 1.00 87.31 82 ARG A O 1
ATOM 651 N N . GLN A 1 83 ? 12.200 -4.777 -7.764 1.00 85.19 83 GLN A N 1
ATOM 652 C CA . GLN A 1 83 ? 12.119 -4.668 -9.221 1.00 85.19 83 GLN A CA 1
ATOM 653 C C . GLN A 1 83 ? 11.432 -3.378 -9.687 1.00 85.19 83 GLN A C 1
ATOM 655 O O . GLN A 1 83 ? 11.366 -3.119 -10.882 1.00 85.19 83 GLN A O 1
ATOM 660 N N . GLY A 1 84 ? 10.966 -2.547 -8.753 1.00 87.94 84 GLY A N 1
ATOM 661 C CA . GLY A 1 84 ? 10.227 -1.330 -9.058 1.00 87.94 84 GLY A CA 1
ATOM 662 C C . GLY A 1 84 ? 8.725 -1.572 -9.176 1.00 87.94 84 GLY A C 1
ATOM 663 O O . GLY A 1 84 ? 8.210 -2.658 -8.911 1.00 87.94 84 GLY A O 1
ATOM 664 N N . TYR A 1 85 ? 8.011 -0.507 -9.503 1.00 92.25 85 TYR A N 1
ATOM 665 C CA . TYR A 1 85 ? 6.557 -0.490 -9.574 1.00 92.25 85 TYR A CA 1
ATOM 666 C C . TYR A 1 85 ? 6.103 0.509 -10.632 1.00 92.25 85 TYR A C 1
ATOM 668 O O . TYR A 1 85 ? 6.799 1.479 -10.935 1.00 92.25 85 TYR A O 1
ATOM 676 N N . ASN A 1 86 ? 4.913 0.275 -11.169 1.00 90.69 86 ASN A N 1
ATOM 677 C CA . ASN A 1 86 ? 4.242 1.141 -12.128 1.00 90.69 86 ASN A CA 1
ATOM 678 C C . ASN A 1 86 ? 2.843 1.564 -11.622 1.00 90.69 86 ASN A C 1
ATOM 680 O O . ASN A 1 86 ? 2.434 1.283 -10.492 1.00 90.69 86 ASN A O 1
ATOM 684 N N . ASN A 1 87 ? 2.080 2.262 -12.467 1.00 90.94 87 ASN A N 1
ATOM 685 C CA . ASN A 1 87 ? 0.728 2.712 -12.118 1.00 90.94 87 ASN A CA 1
ATOM 686 C C . ASN A 1 87 ? -0.261 1.558 -11.888 1.00 90.94 87 ASN A C 1
ATOM 688 O O . ASN A 1 87 ? -1.123 1.668 -11.015 1.00 90.94 87 ASN A O 1
ATOM 692 N N . ASN A 1 88 ? -0.145 0.462 -12.641 1.00 91.19 88 ASN A N 1
ATOM 693 C CA . ASN A 1 88 ? -1.010 -0.711 -12.493 1.00 91.19 88 ASN A CA 1
ATOM 694 C C . ASN A 1 88 ? -0.738 -1.415 -11.159 1.00 91.19 88 ASN A C 1
ATOM 696 O O . ASN A 1 88 ? -1.677 -1.807 -10.464 1.00 91.19 88 ASN A O 1
ATOM 700 N N . ASP A 1 89 ? 0.530 -1.489 -10.755 1.00 92.94 89 ASP A N 1
ATOM 701 C CA . ASP A 1 89 ? 0.954 -2.045 -9.469 1.00 92.94 89 ASP A CA 1
ATOM 702 C C . ASP A 1 89 ? 0.370 -1.260 -8.306 1.00 92.94 89 ASP A C 1
ATOM 704 O O . ASP A 1 89 ? -0.282 -1.817 -7.423 1.00 92.94 89 ASP A O 1
ATOM 708 N N . LEU A 1 90 ? 0.521 0.064 -8.337 1.00 95.25 90 LEU A N 1
ATOM 709 C CA . LEU A 1 90 ? -0.043 0.931 -7.308 1.00 95.25 90 LEU A CA 1
ATOM 710 C C . LEU A 1 90 ? -1.574 0.912 -7.323 1.00 95.25 90 LEU A C 1
ATOM 712 O O . LEU A 1 90 ? -2.191 0.931 -6.259 1.00 95.25 90 LEU A O 1
ATOM 716 N N . GLY A 1 91 ? -2.201 0.797 -8.496 1.00 94.94 91 GLY A N 1
ATOM 717 C CA . GLY A 1 91 ? -3.640 0.566 -8.619 1.00 94.94 91 GLY A CA 1
ATOM 718 C C . GLY A 1 91 ? -4.085 -0.752 -7.976 1.00 94.94 91 GLY A C 1
ATOM 719 O O . GLY A 1 91 ? -5.130 -0.805 -7.319 1.00 94.94 91 GLY A O 1
ATOM 720 N N . PHE A 1 92 ? -3.276 -1.808 -8.092 1.00 95.38 92 PHE A N 1
ATOM 721 C CA . PHE A 1 92 ? -3.541 -3.080 -7.430 1.00 95.38 92 PHE A CA 1
ATOM 722 C C . PHE A 1 92 ? -3.366 -2.967 -5.911 1.00 95.38 92 PHE A C 1
ATOM 724 O O . PHE A 1 92 ? -4.266 -3.352 -5.162 1.00 95.38 92 PHE A O 1
ATOM 731 N N . LEU A 1 93 ? -2.282 -2.345 -5.441 1.00 96.81 93 LEU A N 1
ATOM 732 C CA . LEU A 1 93 ? -2.070 -2.073 -4.017 1.00 96.81 93 LEU A CA 1
ATOM 733 C C . LEU A 1 93 ? -3.191 -1.214 -3.415 1.00 96.81 93 LEU A C 1
ATOM 735 O O . LEU A 1 93 ? -3.625 -1.489 -2.298 1.00 96.81 93 LEU A O 1
ATOM 739 N N . ALA A 1 94 ? -3.718 -0.235 -4.155 1.00 96.75 94 ALA A N 1
ATOM 740 C CA . ALA A 1 94 ? -4.873 0.559 -3.738 1.00 96.75 94 ALA A CA 1
ATOM 741 C C . ALA A 1 94 ? -6.129 -0.308 -3.552 1.00 96.75 94 ALA A C 1
ATOM 743 O O . ALA A 1 94 ? -6.851 -0.159 -2.567 1.00 96.75 94 ALA A O 1
ATOM 744 N N . CYS A 1 95 ? -6.368 -1.261 -4.458 1.00 96.00 95 CYS A N 1
ATOM 745 C CA . CYS A 1 95 ? -7.469 -2.215 -4.323 1.00 96.00 95 CYS A CA 1
ATOM 746 C C . CYS A 1 95 ? -7.304 -3.128 -3.100 1.00 96.00 95 CYS A C 1
ATOM 748 O O . CYS A 1 95 ? -8.284 -3.477 -2.442 1.00 96.00 95 CYS A O 1
ATOM 750 N N . LEU A 1 96 ? -6.072 -3.523 -2.775 1.00 96.69 96 LEU A N 1
ATOM 751 C CA . LEU A 1 96 ? -5.797 -4.314 -1.577 1.00 96.69 96 LEU A CA 1
ATOM 752 C C . LEU A 1 96 ? -5.975 -3.485 -0.305 1.00 96.69 96 LEU A C 1
ATOM 754 O O . LEU A 1 96 ? -6.533 -3.984 0.674 1.00 96.69 96 LEU A O 1
ATOM 758 N N . ALA A 1 97 ? -5.560 -2.217 -0.338 1.00 97.06 97 ALA A N 1
ATOM 759 C CA . ALA A 1 97 ? -5.667 -1.276 0.768 1.00 97.06 97 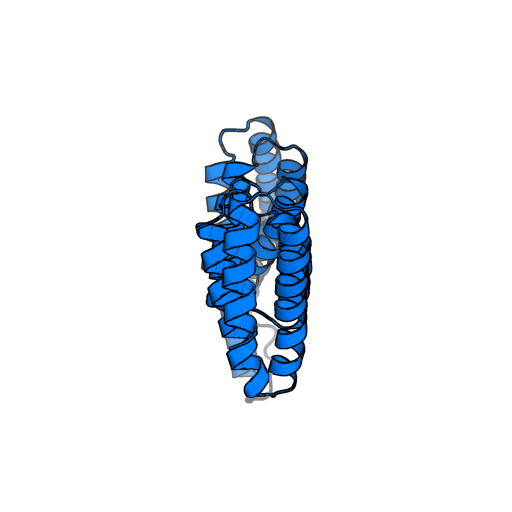ALA A CA 1
ATOM 760 C C . ALA A 1 97 ? -7.107 -0.979 1.191 1.00 97.06 97 ALA A C 1
ATOM 762 O O . ALA A 1 97 ? -7.316 -0.682 2.363 1.00 97.06 97 ALA A O 1
ATOM 763 N N . SER A 1 98 ? -8.089 -1.111 0.294 1.00 95.56 98 SER A N 1
ATOM 764 C CA . SER A 1 98 ? -9.523 -0.955 0.590 1.00 95.56 98 SER A CA 1
ATOM 765 C C . SER A 1 98 ? -10.248 -2.283 0.851 1.00 95.56 98 SER A C 1
ATOM 767 O O . SER A 1 98 ? -11.399 -2.297 1.286 1.00 95.56 98 SER A O 1
ATOM 769 N N . HIS A 1 99 ? -9.583 -3.428 0.663 1.00 96.19 99 HIS A N 1
ATOM 770 C CA . HIS A 1 99 ? -10.238 -4.728 0.782 1.00 96.19 99 HIS A CA 1
ATOM 771 C C . HIS A 1 99 ? -10.682 -5.025 2.235 1.00 96.19 99 HIS A C 1
ATOM 773 O O . HIS A 1 99 ? -9.886 -4.862 3.173 1.00 96.19 99 HIS A O 1
ATOM 779 N N . PRO A 1 100 ? -11.915 -5.525 2.468 1.00 93.56 100 PRO A N 1
ATOM 780 C CA . PRO A 1 100 ? -12.469 -5.717 3.814 1.00 93.56 100 PRO A CA 1
ATOM 781 C C . PRO A 1 100 ? -11.708 -6.757 4.645 1.00 93.56 100 PRO A C 1
ATOM 783 O O . PRO A 1 100 ? -11.613 -6.629 5.860 1.00 93.56 100 PRO A O 1
ATOM 786 N N . ARG A 1 101 ? -11.110 -7.768 3.999 1.00 94.88 101 ARG A N 1
ATOM 787 C CA . ARG A 1 101 ? -10.309 -8.810 4.674 1.00 94.88 101 ARG A CA 1
ATOM 788 C C . ARG A 1 101 ? -8.837 -8.452 4.897 1.00 94.88 101 ARG A C 1
ATOM 790 O O . ARG A 1 101 ? -8.059 -9.329 5.281 1.00 94.88 101 ARG A O 1
ATOM 797 N N . LEU A 1 102 ? -8.427 -7.215 4.619 1.00 96.38 102 LEU A N 1
ATOM 798 C CA . LEU A 1 102 ? -7.075 -6.775 4.943 1.00 96.38 102 LEU A CA 1
ATOM 799 C C . LEU A 1 102 ? -6.922 -6.696 6.468 1.00 96.38 102 LEU A C 1
ATOM 801 O O . LEU A 1 102 ? -7.674 -5.992 7.135 1.00 96.38 102 LEU A O 1
ATOM 805 N N . ALA A 1 103 ? -5.960 -7.431 7.022 1.00 95.19 103 ALA A N 1
ATOM 806 C CA . ALA A 1 103 ? -5.687 -7.431 8.455 1.00 95.19 103 ALA A CA 1
ATOM 807 C C . ALA A 1 103 ? -4.630 -6.377 8.823 1.00 95.19 103 ALA A C 1
ATOM 809 O O . ALA A 1 103 ? -3.757 -6.052 8.018 1.00 95.19 103 ALA A O 1
ATOM 810 N N . ALA A 1 104 ? -4.687 -5.877 10.062 1.00 95.94 104 ALA A N 1
ATOM 811 C CA . ALA A 1 104 ? -3.867 -4.758 10.534 1.00 95.94 104 ALA A CA 1
ATOM 812 C C . ALA A 1 104 ? -2.355 -4.977 10.339 1.00 95.94 104 ALA A C 1
ATOM 814 O O . ALA A 1 104 ? -1.646 -4.064 9.926 1.00 95.94 104 ALA A O 1
ATOM 815 N N . ARG A 1 105 ? -1.853 -6.200 10.570 1.00 96.31 105 ARG A N 1
ATOM 816 C CA . ARG A 1 105 ? -0.429 -6.527 10.377 1.00 96.31 105 ARG A CA 1
ATOM 817 C C . ARG A 1 105 ? 0.011 -6.307 8.927 1.00 96.31 105 ARG A C 1
ATOM 819 O O . ARG A 1 105 ? 1.053 -5.710 8.688 1.00 96.31 105 ARG A O 1
ATOM 826 N N . GLN A 1 106 ? -0.774 -6.784 7.969 1.00 96.88 106 GLN A N 1
ATOM 827 C CA . GLN A 1 106 ? -0.479 -6.661 6.543 1.00 96.88 106 GLN A CA 1
ATOM 828 C C . GLN A 1 106 ? -0.734 -5.240 6.037 1.00 96.88 106 GLN A C 1
ATOM 830 O O . GLN A 1 106 ? 0.047 -4.730 5.242 1.00 96.88 106 GLN A O 1
ATOM 835 N N . ALA A 1 107 ? -1.770 -4.574 6.546 1.00 97.56 107 ALA A N 1
ATOM 836 C CA . ALA A 1 107 ? -2.004 -3.158 6.291 1.00 97.56 107 ALA A CA 1
ATOM 837 C C . ALA A 1 107 ? -0.815 -2.294 6.739 1.00 97.56 107 ALA A C 1
ATOM 839 O O . ALA A 1 107 ? -0.449 -1.362 6.033 1.00 97.56 107 ALA A O 1
ATOM 840 N N . LEU A 1 108 ? -0.166 -2.626 7.862 1.00 97.81 108 LEU A N 1
ATOM 841 C CA . LEU A 1 108 ? 1.017 -1.908 8.337 1.00 97.81 108 LEU A CA 1
ATOM 842 C C . LEU A 1 108 ? 2.229 -2.105 7.416 1.00 97.81 108 LEU A C 1
ATOM 844 O O . LEU A 1 108 ? 2.970 -1.153 7.179 1.00 97.81 108 LEU A O 1
ATOM 848 N N . LEU A 1 109 ? 2.420 -3.313 6.870 1.00 97.44 109 LEU A N 1
ATOM 849 C CA . LEU A 1 109 ? 3.453 -3.568 5.856 1.00 97.44 109 LEU A CA 1
ATOM 850 C C . LEU A 1 109 ? 3.201 -2.733 4.599 1.00 97.44 109 LEU A C 1
ATOM 852 O O . LEU A 1 109 ? 4.119 -2.088 4.092 1.00 97.44 109 LEU A O 1
ATOM 856 N N . LEU A 1 110 ? 1.949 -2.717 4.135 1.00 97.69 110 LEU A N 1
ATOM 857 C CA . LEU A 1 110 ? 1.556 -1.946 2.964 1.00 97.69 110 LEU A CA 1
ATOM 858 C C . LEU A 1 110 ? 1.748 -0.448 3.200 1.00 97.69 110 LEU A C 1
ATOM 860 O O . LEU A 1 110 ? 2.368 0.208 2.373 1.00 97.69 110 LEU A O 1
ATOM 864 N N . LEU A 1 111 ? 1.328 0.060 4.360 1.00 98.12 111 LEU A N 1
ATOM 865 C CA . LEU A 1 111 ? 1.522 1.451 4.758 1.00 98.12 111 LEU A CA 1
ATOM 866 C C . LEU A 1 111 ? 3.007 1.815 4.800 1.00 98.12 111 LEU A C 1
ATOM 868 O O . LEU A 1 111 ? 3.393 2.853 4.277 1.00 98.12 111 LEU A O 1
ATOM 872 N N . HIS A 1 112 ? 3.849 0.967 5.395 1.00 97.31 112 HIS A N 1
ATOM 873 C CA . HIS A 1 112 ? 5.287 1.211 5.459 1.00 97.31 112 HIS A CA 1
ATOM 874 C C . HIS A 1 112 ? 5.899 1.354 4.058 1.00 97.31 112 HIS A C 1
ATOM 876 O O . HIS A 1 112 ? 6.700 2.259 3.819 1.00 97.31 112 HIS A O 1
ATOM 882 N N . PHE A 1 113 ? 5.505 0.479 3.130 1.00 97.62 113 PHE A N 1
ATOM 883 C CA . PHE A 1 113 ? 5.938 0.546 1.740 1.00 97.62 113 PHE A CA 1
ATOM 884 C C . PHE A 1 113 ? 5.410 1.808 1.041 1.00 97.62 113 PHE A C 1
ATOM 886 O O . PHE A 1 113 ? 6.204 2.613 0.555 1.00 97.62 113 PHE A O 1
ATOM 893 N N . THR A 1 114 ? 4.095 2.033 1.037 1.00 97.75 114 THR A N 1
ATOM 894 C CA . THR A 1 114 ? 3.479 3.136 0.285 1.00 97.75 114 THR A CA 1
ATOM 895 C C . THR A 1 114 ? 3.841 4.502 0.848 1.00 97.75 114 THR A C 1
ATOM 897 O O . THR A 1 114 ? 4.033 5.434 0.077 1.00 97.75 114 THR A O 1
ATOM 900 N N . ALA A 1 115 ? 4.014 4.642 2.163 1.00 97.12 115 ALA A N 1
ATOM 901 C CA . ALA A 1 115 ? 4.429 5.903 2.767 1.00 97.12 115 ALA A CA 1
ATOM 902 C C . ALA A 1 115 ? 5.895 6.233 2.446 1.00 97.12 115 ALA A C 1
ATOM 904 O O . ALA A 1 115 ? 6.237 7.402 2.271 1.00 97.12 115 ALA A O 1
ATOM 905 N N . LYS A 1 116 ? 6.759 5.217 2.301 1.00 95.69 116 LYS A N 1
ATOM 906 C CA . LYS A 1 116 ? 8.127 5.407 1.800 1.00 95.69 116 LYS A CA 1
ATOM 907 C C . LYS A 1 116 ? 8.111 5.880 0.345 1.00 95.69 116 LYS A C 1
ATOM 909 O O . LYS A 1 116 ? 8.787 6.854 0.030 1.00 95.69 116 LYS A O 1
ATOM 914 N N . VAL A 1 117 ? 7.327 5.231 -0.520 1.00 96.06 117 VAL A N 1
ATOM 915 C CA . VAL A 1 117 ? 7.140 5.674 -1.915 1.00 96.06 117 VAL A CA 1
ATOM 916 C C . VAL A 1 117 ? 6.608 7.109 -1.947 1.00 96.06 117 VAL A C 1
ATOM 918 O O . VAL A 1 117 ? 7.148 7.944 -2.665 1.00 96.06 117 VAL A O 1
ATOM 921 N N . ALA A 1 118 ? 5.637 7.427 -1.085 1.00 96.38 118 ALA A N 1
ATOM 922 C CA . ALA A 1 118 ? 4.971 8.724 -1.035 1.00 96.38 118 ALA A CA 1
ATOM 923 C C . ALA A 1 118 ? 5.911 9.920 -0.828 1.00 96.38 118 ALA A C 1
ATOM 925 O O . ALA A 1 118 ? 5.611 11.004 -1.314 1.00 96.38 118 ALA A O 1
ATOM 926 N N . VAL A 1 119 ? 7.032 9.737 -0.123 1.00 94.44 119 VAL A N 1
ATOM 927 C CA . VAL A 1 119 ? 7.972 10.828 0.202 1.00 94.44 119 VAL A CA 1
ATOM 928 C C . VAL A 1 119 ? 9.279 10.785 -0.592 1.00 94.44 119 VAL A C 1
ATOM 930 O O . VAL A 1 119 ? 10.028 11.762 -0.587 1.00 94.44 119 VAL A O 1
ATOM 933 N N . HIS A 1 120 ? 9.584 9.670 -1.261 1.00 91.56 120 HIS A N 1
ATOM 934 C CA . HIS A 1 120 ? 10.843 9.495 -1.993 1.00 91.56 120 HIS A CA 1
ATOM 935 C C . HIS A 1 120 ? 10.682 9.492 -3.513 1.00 91.56 120 HIS A C 1
ATOM 937 O O . HIS A 1 120 ? 11.610 9.918 -4.208 1.00 91.56 120 HIS A O 1
ATOM 943 N N . ASP A 1 121 ? 9.541 9.029 -4.020 1.00 92.56 121 ASP A N 1
ATOM 944 C CA . ASP A 1 121 ? 9.289 8.906 -5.449 1.00 92.56 121 ASP A CA 1
ATOM 945 C C . ASP A 1 121 ? 8.465 10.094 -5.955 1.00 92.56 121 ASP A C 1
ATOM 947 O O . ASP A 1 121 ? 7.313 10.282 -5.568 1.00 92.56 121 ASP A O 1
ATOM 951 N N . VAL A 1 122 ? 9.062 10.915 -6.819 1.00 92.00 122 VAL A N 1
ATOM 952 C CA . VAL A 1 122 ? 8.417 12.130 -7.341 1.00 92.00 122 VAL A CA 1
ATOM 953 C C . VAL A 1 122 ? 7.316 11.835 -8.359 1.00 92.00 122 VAL A C 1
ATOM 955 O O . VAL A 1 122 ? 6.394 12.634 -8.507 1.00 92.00 122 VAL A O 1
ATOM 958 N N . VAL A 1 123 ? 7.386 10.684 -9.031 1.00 92.69 123 VAL A N 1
ATOM 959 C CA . VAL A 1 123 ? 6.437 10.278 -10.073 1.00 92.69 123 VAL A CA 1
ATOM 960 C C . VAL A 1 123 ? 5.211 9.643 -9.428 1.00 92.69 123 VAL A C 1
ATOM 962 O O . VAL A 1 123 ? 4.073 10.010 -9.715 1.00 92.69 123 VAL A O 1
ATOM 965 N N . PHE A 1 124 ? 5.445 8.716 -8.505 1.00 95.50 124 PHE A N 1
ATOM 966 C CA . PHE A 1 124 ? 4.403 7.882 -7.915 1.00 95.50 124 PHE A CA 1
ATOM 967 C C . PHE A 1 124 ? 3.962 8.329 -6.518 1.00 95.50 124 PHE A C 1
ATOM 969 O O . PHE A 1 124 ? 2.988 7.798 -5.970 1.00 95.50 124 PHE A O 1
ATOM 976 N N . GLY A 1 125 ? 4.642 9.317 -5.932 1.00 94.25 125 GLY A N 1
ATOM 977 C CA . GLY A 1 125 ? 4.484 9.682 -4.529 1.00 94.25 125 GLY A CA 1
ATOM 978 C C . GLY A 1 125 ? 3.061 10.090 -4.151 1.00 94.25 125 GLY A C 1
ATOM 979 O O . GLY A 1 125 ? 2.538 9.659 -3.125 1.00 94.25 125 GLY A O 1
ATOM 980 N N . ARG A 1 126 ? 2.368 10.840 -5.016 1.00 94.88 126 ARG A N 1
ATOM 981 C CA . ARG A 1 126 ? 0.978 11.257 -4.755 1.00 94.88 126 ARG A CA 1
ATOM 982 C C . ARG A 1 126 ? 0.002 10.083 -4.737 1.00 94.88 126 ARG A C 1
ATOM 984 O O . ARG A 1 126 ? -0.870 10.034 -3.869 1.00 94.88 126 ARG A O 1
ATOM 991 N N . LEU A 1 127 ? 0.151 9.134 -5.664 1.00 95.62 127 LEU A N 1
ATOM 992 C CA . LEU A 1 127 ? -0.702 7.946 -5.726 1.00 95.62 127 LEU A CA 1
ATOM 993 C C . LEU A 1 127 ? -0.469 7.056 -4.499 1.00 95.62 127 LEU A C 1
ATOM 995 O O . LEU A 1 127 ? -1.420 6.700 -3.805 1.00 95.62 127 LEU A O 1
ATOM 999 N N . ALA A 1 128 ? 0.795 6.779 -4.173 1.00 97.38 128 ALA A N 1
ATOM 1000 C CA . ALA A 1 128 ? 1.160 6.028 -2.974 1.00 97.38 128 ALA A CA 1
ATOM 1001 C C . ALA A 1 128 ? 0.731 6.742 -1.678 1.00 97.38 128 ALA A C 1
ATOM 1003 O O . ALA A 1 128 ? 0.336 6.100 -0.699 1.00 97.38 128 ALA A O 1
ATOM 1004 N N . GLY A 1 129 ? 0.738 8.074 -1.683 1.00 96.81 129 GLY A N 1
ATOM 1005 C CA . GLY A 1 129 ? 0.218 8.897 -0.604 1.00 96.81 129 GLY A CA 1
ATOM 1006 C C . GLY A 1 129 ? -1.266 8.651 -0.355 1.00 96.81 129 GLY A C 1
ATOM 1007 O O . GLY A 1 129 ? -1.659 8.395 0.779 1.00 96.81 129 GLY A O 1
ATOM 1008 N N . THR A 1 130 ? -2.087 8.628 -1.405 1.00 97.44 130 THR A N 1
ATOM 1009 C CA . THR A 1 130 ? -3.520 8.305 -1.299 1.00 97.44 130 THR A CA 1
ATOM 1010 C C . THR A 1 130 ? -3.757 6.914 -0.701 1.00 97.44 130 THR A C 1
ATOM 1012 O O . THR A 1 130 ? -4.577 6.777 0.203 1.00 97.44 130 THR A O 1
ATOM 1015 N N . ILE A 1 131 ? -2.989 5.903 -1.122 1.00 98.12 131 ILE A N 1
ATOM 1016 C CA . ILE A 1 131 ? -3.070 4.543 -0.554 1.00 98.12 131 ILE A CA 1
ATOM 1017 C C . ILE A 1 131 ? -2.709 4.547 0.938 1.00 98.12 131 ILE A C 1
ATOM 1019 O O . ILE A 1 131 ? -3.367 3.904 1.754 1.00 98.12 131 ILE A O 1
ATOM 1023 N N . SER A 1 132 ? -1.676 5.302 1.310 1.00 98.00 132 SER A N 1
ATOM 1024 C CA . SER A 1 132 ? -1.234 5.423 2.701 1.00 98.00 132 SER A CA 1
ATOM 1025 C C . SER A 1 132 ? -2.309 6.062 3.582 1.00 98.00 132 SER A C 1
ATOM 1027 O O . SER A 1 132 ? -2.538 5.603 4.697 1.00 98.00 132 SER A O 1
ATOM 1029 N N . ILE A 1 133 ? -2.996 7.093 3.081 1.00 97.38 133 ILE A N 1
ATOM 1030 C CA . ILE A 1 133 ? -4.098 7.747 3.795 1.00 97.38 133 ILE A CA 1
ATOM 1031 C C . ILE A 1 133 ? -5.290 6.807 3.967 1.00 97.38 133 ILE A C 1
ATOM 1033 O O . ILE A 1 133 ? -5.802 6.716 5.076 1.00 97.38 133 ILE A O 1
ATOM 1037 N N . GLU A 1 134 ? -5.667 6.047 2.937 1.00 97.25 134 GLU A N 1
ATOM 1038 C CA . GLU A 1 134 ? -6.720 5.025 3.039 1.00 97.25 134 GLU A CA 1
ATOM 1039 C C . GLU A 1 134 ? -6.424 4.024 4.171 1.00 97.25 134 GLU A C 1
ATOM 1041 O O . GLU A 1 134 ? -7.261 3.766 5.037 1.00 97.25 134 GLU A O 1
ATOM 1046 N N . LEU A 1 135 ? -5.192 3.507 4.227 1.00 98.00 135 LEU A N 1
ATOM 1047 C CA . LEU A 1 135 ? -4.771 2.578 5.281 1.00 98.00 135 LEU A CA 1
ATOM 1048 C C . LEU A 1 135 ? -4.804 3.221 6.668 1.00 98.00 135 LEU A C 1
ATOM 1050 O O . LEU A 1 135 ? -5.252 2.597 7.629 1.00 98.00 135 LEU A O 1
ATOM 1054 N N . LEU A 1 136 ? -4.341 4.464 6.784 1.00 96.62 136 LEU A N 1
ATOM 1055 C CA . LEU A 1 136 ? -4.371 5.191 8.046 1.00 96.62 136 LEU A CA 1
ATOM 1056 C C . LEU A 1 136 ? -5.800 5.426 8.518 1.00 96.62 136 LEU A C 1
ATOM 1058 O O . LEU A 1 136 ? -6.106 5.107 9.659 1.00 96.62 136 LEU A O 1
ATOM 1062 N N . SER A 1 137 ? -6.692 5.898 7.651 1.00 95.88 137 SER A N 1
ATOM 1063 C CA . SER A 1 137 ? -8.095 6.128 7.995 1.00 95.88 137 SER A CA 1
ATOM 1064 C C . SER A 1 137 ? -8.785 4.862 8.505 1.00 95.88 137 SER A C 1
ATOM 1066 O O . SER A 1 137 ? -9.578 4.941 9.439 1.00 95.88 137 SER A O 1
ATOM 1068 N N . ARG A 1 138 ? -8.447 3.691 7.950 1.00 96.12 138 ARG A N 1
ATOM 1069 C CA . ARG A 1 138 ? -9.015 2.398 8.362 1.0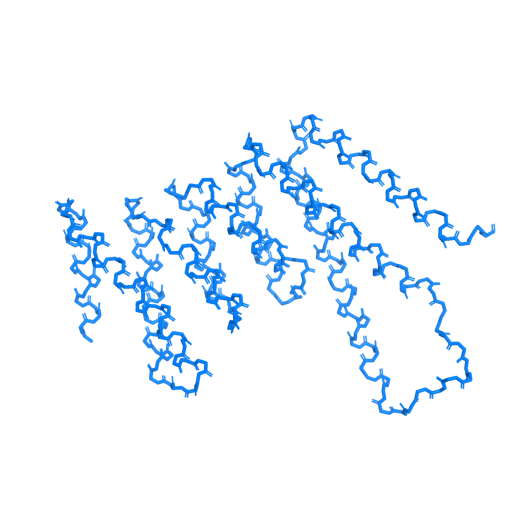0 96.12 138 ARG A CA 1
ATOM 1070 C C . ARG A 1 138 ? -8.455 1.849 9.675 1.00 96.12 138 ARG A C 1
ATOM 1072 O O . ARG A 1 138 ? -9.161 1.126 10.373 1.00 96.12 138 ARG A O 1
ATOM 1079 N N . PHE A 1 139 ? -7.190 2.126 9.989 1.00 96.50 139 PHE A N 1
ATOM 1080 C CA . PHE A 1 139 ? -6.474 1.482 11.098 1.00 96.50 139 PHE A CA 1
ATOM 1081 C C . PHE A 1 139 ? -5.904 2.470 12.130 1.00 96.50 139 PHE A C 1
ATOM 1083 O O . PHE A 1 139 ? -5.097 2.067 12.967 1.00 96.50 139 PHE A O 1
ATOM 1090 N N . LYS A 1 140 ? -6.320 3.745 12.116 1.00 93.19 140 LYS A N 1
ATOM 1091 C CA . LYS A 1 140 ? -5.787 4.804 12.997 1.00 93.19 140 LYS A CA 1
ATOM 1092 C C . LYS A 1 140 ? -5.910 4.514 14.493 1.00 93.19 140 LYS A C 1
ATOM 1094 O O . LYS A 1 140 ? -5.057 4.952 15.256 1.00 93.19 140 LYS A O 1
ATOM 1099 N N . ASP A 1 141 ? -6.904 3.728 14.901 1.00 92.12 141 ASP A N 1
ATOM 1100 C CA . ASP A 1 141 ? -7.121 3.372 16.311 1.00 92.12 141 ASP A CA 1
ATOM 1101 C C . ASP A 1 141 ? -6.171 2.266 16.805 1.00 92.12 141 ASP A C 1
ATOM 1103 O O . ASP A 1 141 ? -6.100 1.967 17.997 1.00 92.12 141 ASP A O 1
ATOM 1107 N N . GLN A 1 142 ? -5.414 1.639 15.901 1.00 94.81 142 GLN A N 1
ATOM 1108 C CA . GLN A 1 142 ? -4.458 0.595 16.248 1.00 94.81 142 GLN A CA 1
ATOM 1109 C C . GLN A 1 142 ? -3.153 1.215 16.761 1.00 94.81 142 GLN A C 1
ATOM 1111 O O . GLN A 1 142 ? -2.488 1.994 16.073 1.00 94.81 142 GLN A O 1
ATOM 1116 N N . SER A 1 143 ? -2.712 0.797 17.950 1.00 93.31 143 SER A N 1
ATOM 1117 C CA . SER A 1 143 ? -1.490 1.311 18.589 1.00 93.31 143 SER A CA 1
ATOM 1118 C C . SER A 1 143 ? -0.237 1.150 17.720 1.00 93.31 143 SER A C 1
ATOM 1120 O O . SER A 1 143 ? 0.627 2.027 17.704 1.00 93.31 143 SER A O 1
ATOM 1122 N N . SER A 1 144 ? -0.154 0.068 16.939 1.00 95.44 144 SER A N 1
ATOM 1123 C CA . SER A 1 144 ? 0.951 -0.176 16.008 1.00 95.44 144 SER A CA 1
ATOM 1124 C C . SER A 1 144 ? 1.021 0.858 14.880 1.00 95.44 144 SER A C 1
ATOM 1126 O O . SER A 1 144 ? 2.118 1.220 14.454 1.00 95.44 144 SER A O 1
ATOM 1128 N N . PHE A 1 145 ? -0.126 1.361 14.416 1.00 95.44 145 PHE A N 1
ATOM 1129 C CA . PHE A 1 145 ? -0.197 2.395 13.381 1.00 95.44 145 PHE A CA 1
ATOM 1130 C C . PHE A 1 145 ? 0.219 3.753 13.934 1.00 95.44 145 PHE A C 1
ATOM 1132 O O . PHE A 1 145 ? 1.029 4.437 13.315 1.00 95.44 145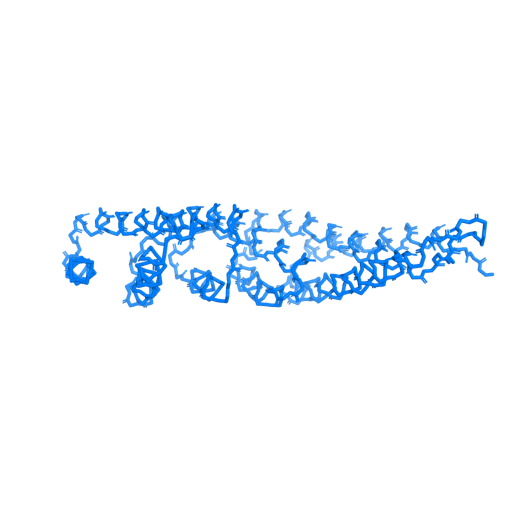 PHE A O 1
ATOM 1139 N N . LEU A 1 146 ? -0.242 4.106 15.135 1.00 92.25 146 LEU A N 1
ATOM 1140 C CA . LEU A 1 146 ? 0.175 5.339 15.810 1.00 92.25 146 LEU A CA 1
ATOM 1141 C C . LEU A 1 146 ? 1.682 5.351 16.104 1.00 92.25 146 LEU A C 1
ATOM 1143 O O . LEU A 1 146 ? 2.355 6.352 15.859 1.00 92.25 146 LEU A O 1
ATOM 1147 N N . ALA A 1 147 ? 2.236 4.224 16.563 1.00 93.00 147 ALA A N 1
ATOM 1148 C CA . ALA A 1 147 ? 3.673 4.082 16.798 1.00 93.00 147 ALA A CA 1
ATOM 1149 C C . ALA A 1 147 ? 4.493 4.188 15.501 1.00 93.00 147 ALA A C 1
ATOM 1151 O O . ALA A 1 147 ? 5.587 4.756 15.496 1.00 93.00 147 ALA A O 1
ATOM 1152 N N . TYR A 1 148 ? 3.976 3.650 14.393 1.00 95.38 148 TYR A N 1
ATOM 1153 C CA . TYR A 1 148 ? 4.589 3.826 13.080 1.00 95.38 148 TYR A CA 1
ATOM 1154 C C . TYR A 1 148 ? 4.533 5.287 12.624 1.00 95.38 148 TYR A C 1
ATOM 1156 O O . TYR A 1 148 ? 5.558 5.833 12.218 1.00 95.38 148 TYR A O 1
ATOM 1164 N N . LEU A 1 149 ? 3.374 5.938 12.743 1.00 93.44 149 LEU A N 1
ATOM 1165 C CA . LEU A 1 149 ? 3.188 7.335 12.365 1.00 93.44 149 LEU A CA 1
ATOM 1166 C C . LEU A 1 149 ? 4.125 8.279 13.121 1.00 93.44 149 LEU A C 1
ATOM 1168 O O . LEU A 1 149 ? 4.672 9.202 12.524 1.00 93.44 149 LEU A O 1
ATOM 1172 N N . GLU A 1 150 ? 4.360 8.041 14.410 1.00 90.56 150 GLU A N 1
ATOM 1173 C CA . GLU A 1 150 ? 5.319 8.817 15.206 1.00 90.56 150 GLU A CA 1
ATOM 1174 C C . GLU A 1 150 ? 6.740 8.752 14.611 1.00 90.56 150 GLU A C 1
ATOM 1176 O O . GLU A 1 150 ? 7.435 9.763 14.507 1.00 90.56 150 GLU A O 1
ATOM 1181 N N . LYS A 1 151 ? 7.167 7.571 14.148 1.00 92.38 151 LYS A N 1
ATOM 1182 C CA . LYS A 1 151 ? 8.463 7.403 13.471 1.00 92.38 151 LYS A CA 1
ATOM 1183 C C . LYS A 1 151 ? 8.461 8.034 12.080 1.00 92.38 151 LYS A C 1
ATOM 1185 O O . LYS A 1 151 ? 9.410 8.728 11.722 1.00 92.38 151 LYS A O 1
ATOM 1190 N N . PHE A 1 152 ? 7.403 7.801 11.306 1.00 93.62 152 PHE A N 1
ATOM 1191 C CA . PHE A 1 152 ? 7.270 8.306 9.942 1.00 93.62 152 PHE A CA 1
ATOM 1192 C C . PHE A 1 152 ? 7.287 9.836 9.900 1.00 93.62 152 PHE A C 1
ATOM 1194 O O . PHE A 1 152 ? 8.055 10.419 9.141 1.00 93.62 152 PHE A O 1
ATOM 1201 N N . THR A 1 153 ? 6.500 10.488 10.757 1.00 92.06 153 THR A N 1
ATOM 1202 C CA . THR A 1 153 ? 6.448 11.955 10.856 1.00 92.06 153 THR A CA 1
ATOM 1203 C C . THR A 1 153 ? 7.817 12.551 11.152 1.00 92.06 153 THR A C 1
ATOM 1205 O O . THR A 1 153 ? 8.211 13.503 10.484 1.00 92.06 153 THR A O 1
ATOM 1208 N N . ARG A 1 154 ? 8.597 11.958 12.065 1.00 90.00 154 ARG A N 1
ATOM 1209 C CA . ARG A 1 154 ? 9.980 12.387 12.327 1.00 90.00 154 ARG A CA 1
ATOM 1210 C C . ARG A 1 154 ? 10.850 12.322 11.069 1.00 90.00 154 ARG A C 1
ATOM 1212 O O . ARG A 1 154 ? 11.541 13.289 10.767 1.00 90.00 154 ARG A O 1
ATOM 1219 N N . VAL A 1 155 ? 10.786 11.220 10.321 1.00 90.69 155 VAL A N 1
ATOM 1220 C CA . VAL A 1 155 ? 11.539 11.058 9.064 1.00 90.69 155 VAL A CA 1
ATOM 1221 C C . VAL A 1 155 ? 11.102 12.085 8.017 1.00 90.69 155 VAL A C 1
ATOM 1223 O O . VAL A 1 155 ? 11.953 12.736 7.413 1.00 90.69 155 VAL A O 1
ATOM 1226 N N . ALA A 1 156 ? 9.795 12.267 7.825 1.00 90.50 156 ALA A N 1
ATOM 1227 C CA . ALA A 1 156 ? 9.246 13.214 6.858 1.00 90.50 156 ALA A CA 1
ATOM 1228 C C . ALA A 1 156 ? 9.615 14.669 7.199 1.00 90.50 156 ALA A C 1
ATOM 1230 O O . ALA A 1 156 ? 10.030 15.415 6.312 1.00 90.50 156 ALA A O 1
ATOM 1231 N N . PHE A 1 157 ? 9.566 15.054 8.480 1.00 88.50 157 PHE A N 1
ATOM 1232 C CA . PHE A 1 157 ? 10.062 16.354 8.931 1.00 88.50 157 PHE A CA 1
ATOM 1233 C C . PHE A 1 157 ? 11.550 16.515 8.620 1.00 88.50 157 PHE A C 1
ATOM 1235 O O . PHE A 1 157 ? 11.931 17.502 8.002 1.00 88.50 157 PHE A O 1
ATOM 1242 N N . SER A 1 158 ? 12.397 15.540 8.963 1.00 86.44 158 SER A N 1
ATOM 1243 C CA . SER A 1 158 ? 13.830 15.616 8.651 1.00 86.44 158 SER A CA 1
ATOM 1244 C C . SER A 1 158 ? 14.114 15.750 7.149 1.00 86.44 158 SER A C 1
ATOM 1246 O O . SER A 1 158 ? 15.037 16.470 6.774 1.00 86.44 158 SER A O 1
ATOM 1248 N N . LEU A 1 159 ? 13.340 15.085 6.283 1.00 85.56 159 LEU A N 1
ATOM 1249 C CA . LEU A 1 159 ? 13.452 15.242 4.827 1.00 85.56 159 LEU A CA 1
ATOM 1250 C C . LEU A 1 159 ? 13.114 16.672 4.387 1.00 85.56 159 LEU A C 1
ATOM 1252 O O . LEU A 1 159 ? 13.862 17.265 3.609 1.00 85.56 159 LEU A O 1
ATOM 1256 N N . PHE A 1 160 ? 12.032 17.239 4.921 1.00 85.69 160 PHE A N 1
ATOM 1257 C CA . PHE A 1 160 ? 11.626 18.617 4.649 1.00 85.69 160 PHE A CA 1
ATOM 1258 C C . PHE A 1 160 ? 12.671 19.643 5.125 1.00 85.69 160 PHE A C 1
ATOM 1260 O O . PHE A 1 160 ? 13.019 20.565 4.382 1.00 85.69 160 PHE A O 1
ATOM 1267 N N . MET A 1 161 ? 13.231 19.460 6.325 1.00 83.88 161 MET A N 1
ATOM 1268 C CA . MET A 1 161 ? 14.243 20.367 6.880 1.00 83.88 161 MET A CA 1
ATOM 1269 C C . MET A 1 161 ? 15.533 20.359 6.058 1.00 83.88 161 MET A C 1
ATOM 1271 O O . MET A 1 161 ? 16.005 21.418 5.658 1.00 83.88 161 MET A O 1
ATOM 1275 N N . LYS A 1 162 ? 16.051 19.174 5.711 1.00 82.94 162 LYS A N 1
ATOM 1276 C CA . LYS A 1 162 ? 17.268 19.039 4.889 1.00 82.94 162 LYS A CA 1
ATOM 1277 C C . LYS A 1 162 ? 17.128 19.691 3.516 1.00 82.94 162 LYS A C 1
ATOM 1279 O O . LYS A 1 162 ? 18.086 20.254 2.992 1.00 82.94 162 LYS A O 1
ATOM 1284 N N . ALA A 1 163 ? 15.947 19.599 2.912 1.00 80.50 163 ALA A N 1
ATOM 1285 C CA . ALA A 1 163 ? 15.675 20.284 1.654 1.00 80.50 163 ALA A CA 1
ATOM 1286 C C . ALA A 1 163 ? 15.621 21.808 1.836 1.00 80.50 163 ALA A C 1
ATOM 1288 O O . ALA A 1 163 ? 16.099 22.544 0.979 1.00 80.50 163 ALA A O 1
ATOM 1289 N N . SER A 1 164 ? 15.096 22.275 2.971 1.00 75.19 164 SER A N 1
ATOM 1290 C CA . SER A 1 164 ? 15.036 23.699 3.307 1.00 75.19 164 SER A CA 1
ATOM 1291 C C . SER A 1 164 ? 16.425 24.289 3.569 1.00 75.19 164 SER A C 1
ATOM 1293 O O . SER A 1 164 ? 16.728 25.353 3.047 1.00 75.19 164 SER A O 1
ATOM 1295 N N . GLU A 1 165 ? 17.306 23.596 4.295 1.00 75.88 165 GLU A N 1
ATOM 1296 C CA . GLU A 1 165 ? 18.693 24.033 4.549 1.00 75.88 165 GLU A CA 1
ATOM 1297 C C . GLU A 1 165 ? 19.475 24.279 3.251 1.00 75.88 165 GLU A C 1
ATOM 1299 O O . GLU A 1 165 ? 20.157 25.295 3.113 1.00 75.88 165 GLU A O 1
ATOM 1304 N N . ARG A 1 166 ? 19.312 23.399 2.254 1.00 69.88 166 ARG A N 1
ATOM 1305 C CA . ARG A 1 166 ? 19.948 23.547 0.933 1.00 69.88 166 ARG A CA 1
ATOM 1306 C C . ARG A 1 166 ? 19.534 24.817 0.187 1.00 69.88 166 ARG A C 1
ATOM 1308 O O . ARG A 1 166 ? 20.265 25.237 -0.700 1.00 69.88 166 ARG A O 1
ATOM 1315 N N . ARG A 1 167 ? 18.395 25.429 0.532 1.00 66.19 167 ARG A N 1
ATOM 1316 C CA . ARG A 1 167 ? 17.944 26.702 -0.059 1.00 66.19 167 ARG A CA 1
ATOM 1317 C C . ARG A 1 167 ? 18.626 27.924 0.549 1.00 66.19 167 ARG A C 1
ATOM 1319 O O . ARG A 1 167 ? 18.662 28.966 -0.096 1.00 66.19 167 ARG A O 1
ATOM 1326 N N . TYR A 1 168 ? 19.119 27.815 1.783 1.00 62.16 168 TYR A N 1
ATOM 1327 C CA . TYR A 1 168 ? 19.682 28.942 2.536 1.00 62.16 168 TYR A CA 1
ATOM 1328 C C . TYR A 1 168 ? 21.212 28.949 2.583 1.00 62.16 168 TYR A C 1
ATOM 1330 O O . TYR A 1 168 ? 21.795 29.976 2.926 1.00 62.16 168 TYR A O 1
ATOM 1338 N N . LEU A 1 169 ? 21.871 27.844 2.227 1.00 59.00 169 LEU A N 1
ATOM 1339 C CA . LEU A 1 169 ? 23.323 27.823 2.072 1.00 59.00 169 LEU A CA 1
ATOM 1340 C C . LEU A 1 169 ? 23.715 28.507 0.747 1.00 59.00 169 LEU A C 1
ATOM 1342 O O . LEU A 1 169 ? 23.194 28.121 -0.303 1.00 59.00 169 LEU A O 1
ATOM 1346 N N . PRO A 1 170 ? 24.616 29.510 0.759 1.00 50.69 170 PRO A N 1
ATOM 1347 C CA . PRO A 1 170 ? 25.157 30.069 -0.474 1.00 50.69 170 PRO A CA 1
ATOM 1348 C C . PRO A 1 170 ? 25.888 28.970 -1.264 1.00 50.69 170 PRO A C 1
ATOM 1350 O O . PRO A 1 170 ? 26.426 28.039 -0.657 1.00 50.69 170 PRO A O 1
ATOM 1353 N N . PRO A 1 171 ? 25.922 29.041 -2.608 1.00 55.25 171 PRO A N 1
ATOM 1354 C CA . PRO A 1 171 ? 26.729 28.117 -3.394 1.00 55.25 171 PRO A CA 1
ATOM 1355 C C . PRO A 1 171 ? 28.179 28.206 -2.903 1.00 55.25 171 PRO A C 1
ATOM 1357 O O . PRO A 1 171 ? 28.723 29.305 -2.803 1.00 55.25 171 PRO A O 1
ATOM 1360 N N . ASN A 1 172 ? 28.762 27.061 -2.540 1.00 50.81 172 ASN A N 1
ATOM 1361 C CA . ASN A 1 172 ? 30.129 26.969 -2.029 1.00 50.81 172 ASN A CA 1
ATOM 1362 C C . ASN A 1 172 ? 31.115 27.765 -2.903 1.00 50.81 172 ASN A C 1
ATOM 1364 O O . ASN A 1 172 ? 31.022 27.741 -4.128 1.00 50.81 172 ASN A O 1
ATOM 1368 N N . ASP A 1 173 ? 32.037 28.442 -2.218 1.00 48.78 173 ASP A N 1
ATOM 1369 C CA . ASP A 1 173 ? 33.290 29.065 -2.660 1.00 48.78 173 ASP A CA 1
ATOM 1370 C C . ASP A 1 173 ? 33.609 29.052 -4.182 1.00 48.78 173 ASP A C 1
ATOM 1372 O O . ASP A 1 173 ? 33.793 27.976 -4.771 1.00 48.78 173 ASP A O 1
ATOM 1376 N N . PRO A 1 174 ? 33.820 30.221 -4.831 1.00 49.84 174 PRO A N 1
ATOM 1377 C CA . PRO A 1 174 ? 34.202 30.313 -6.248 1.00 49.84 174 PRO A CA 1
ATOM 1378 C C . PRO A 1 174 ? 35.577 29.700 -6.589 1.00 49.84 174 PRO A C 1
ATOM 1380 O O . PRO A 1 174 ? 35.954 29.677 -7.759 1.00 49.84 174 PRO A O 1
ATOM 1383 N N . SER A 1 175 ? 36.323 29.177 -5.609 1.00 47.34 175 SER A N 1
ATOM 1384 C CA . SER A 1 175 ? 37.582 28.444 -5.815 1.00 47.34 175 SER A CA 1
ATOM 1385 C C . SER A 1 175 ? 37.386 26.974 -6.222 1.00 47.34 175 SER A C 1
ATOM 1387 O O . SER A 1 175 ? 38.337 26.333 -6.666 1.00 47.34 175 SER A O 1
ATOM 1389 N N . SER A 1 176 ? 36.159 26.448 -6.138 1.00 48.06 176 SER A N 1
ATOM 1390 C CA . SER A 1 176 ? 35.798 25.093 -6.576 1.00 48.06 176 SER A CA 1
ATOM 1391 C C . SER A 1 176 ? 34.877 25.137 -7.798 1.00 48.06 176 SER A C 1
ATOM 1393 O O . SER A 1 176 ? 33.730 24.700 -7.764 1.00 48.06 176 SER A O 1
ATOM 1395 N N . ALA A 1 177 ? 35.356 25.722 -8.899 1.00 43.31 177 ALA A N 1
ATOM 1396 C CA . ALA A 1 177 ? 34.611 25.720 -10.154 1.00 43.31 177 ALA A CA 1
ATOM 1397 C C . ALA A 1 177 ? 34.333 24.264 -10.589 1.00 43.31 177 ALA A C 1
ATOM 1399 O O . ALA A 1 177 ? 35.284 23.519 -10.833 1.00 43.31 177 ALA A O 1
ATOM 1400 N N . PRO A 1 178 ? 33.062 23.827 -10.693 1.00 45.16 178 PRO A N 1
ATOM 1401 C CA . PRO A 1 178 ? 32.764 22.529 -11.266 1.00 45.16 178 PRO A CA 1
ATOM 1402 C C . PRO A 1 178 ? 33.026 22.601 -12.768 1.00 45.16 178 PRO A C 1
ATOM 1404 O O . PRO A 1 178 ? 32.640 23.577 -13.424 1.00 45.16 178 PRO A O 1
ATOM 1407 N N . ASP A 1 179 ? 33.644 21.546 -13.296 1.00 49.34 179 ASP A N 1
ATOM 1408 C CA . ASP A 1 179 ? 33.724 21.278 -14.729 1.00 49.34 179 ASP A CA 1
ATOM 1409 C C . ASP A 1 179 ? 32.374 21.614 -15.397 1.00 49.34 179 ASP A C 1
ATOM 1411 O O . ASP A 1 179 ? 31.318 21.243 -14.865 1.00 49.34 179 ASP A O 1
ATOM 1415 N N . PRO A 1 180 ? 32.347 22.309 -16.548 1.00 52.28 180 PRO A N 1
ATOM 1416 C CA . PRO A 1 180 ? 31.109 22.771 -17.179 1.00 52.28 180 PRO A CA 1
ATOM 1417 C C . PRO A 1 180 ? 30.102 21.648 -17.508 1.00 52.28 180 PRO A C 1
ATOM 1419 O O . PRO A 1 180 ? 28.924 21.942 -17.709 1.00 52.28 180 PRO A O 1
ATOM 1422 N N . GLY A 1 181 ? 30.515 20.374 -17.472 1.00 48.50 181 GLY A N 1
ATOM 1423 C CA . GLY A 1 181 ? 29.638 19.199 -17.568 1.00 48.50 181 GLY A CA 1
ATOM 1424 C C . GLY A 1 181 ? 28.830 18.843 -16.302 1.00 48.50 181 GLY A C 1
ATOM 1425 O O . GLY A 1 181 ? 27.842 18.123 -16.415 1.00 48.50 181 GLY A O 1
ATOM 1426 N N . LEU A 1 182 ? 29.175 19.357 -15.110 1.00 48.81 182 LEU A N 1
ATOM 1427 C CA . LEU A 1 182 ? 28.534 19.000 -13.824 1.00 48.81 182 LEU A CA 1
ATOM 1428 C C . LEU A 1 182 ? 27.364 19.915 -13.405 1.00 48.81 182 LEU A C 1
ATOM 1430 O O . LEU A 1 182 ? 26.659 19.640 -12.430 1.00 48.81 182 LEU A O 1
ATOM 1434 N N . LYS A 1 183 ? 27.130 21.028 -14.110 1.00 47.72 183 LYS A N 1
ATOM 1435 C CA . LYS A 1 183 ? 26.065 21.986 -13.745 1.00 47.72 183 LYS A CA 1
ATOM 1436 C C . LYS A 1 183 ? 24.654 21.428 -13.970 1.00 47.72 183 LYS A C 1
ATOM 1438 O O . LYS A 1 183 ? 23.731 21.794 -13.244 1.00 47.72 183 LYS A O 1
ATOM 1443 N N . VAL A 1 184 ? 24.487 20.518 -14.932 1.00 51.97 184 VAL A N 1
ATOM 1444 C CA . VAL A 1 184 ? 23.191 19.892 -15.258 1.00 51.97 184 VAL A CA 1
ATOM 1445 C C . VAL A 1 184 ? 22.765 18.884 -14.177 1.00 51.97 184 VAL A C 1
ATOM 1447 O O . VAL A 1 184 ? 21.588 18.809 -13.821 1.00 51.97 184 VAL A O 1
ATOM 1450 N N . THR A 1 185 ? 23.717 18.163 -13.578 1.00 54.44 185 THR A N 1
ATOM 1451 C CA . THR A 1 185 ? 23.459 17.171 -12.517 1.00 54.44 185 THR A CA 1
ATOM 1452 C C . THR A 1 185 ? 23.178 17.809 -11.155 1.00 54.44 185 THR A C 1
ATOM 1454 O O . THR A 1 185 ? 22.390 17.283 -10.373 1.00 54.44 185 THR A O 1
ATOM 1457 N N . ALA A 1 186 ? 23.779 18.965 -10.857 1.00 56.38 186 ALA A N 1
ATOM 1458 C CA . ALA A 1 186 ? 23.519 19.683 -9.607 1.00 56.38 186 ALA A CA 1
ATOM 1459 C C . ALA A 1 186 ? 22.120 20.327 -9.576 1.00 56.38 186 ALA A C 1
ATOM 1461 O O . ALA A 1 186 ? 21.450 20.296 -8.545 1.00 56.38 186 ALA A O 1
ATOM 1462 N N . LYS A 1 187 ? 21.661 20.873 -10.711 1.00 59.06 187 LYS A N 1
ATOM 1463 C CA . LYS A 1 187 ? 20.348 21.526 -10.819 1.00 59.06 187 LYS A CA 1
ATOM 1464 C C . LYS A 1 187 ? 19.187 20.526 -10.738 1.00 59.06 187 LYS A C 1
ATOM 1466 O O . LYS A 1 187 ? 18.257 20.751 -9.973 1.00 59.06 187 LYS A O 1
ATOM 1471 N N . SER A 1 188 ? 19.299 19.389 -11.428 1.00 63.06 188 SER A N 1
ATOM 1472 C CA . SER A 1 188 ? 18.325 18.285 -11.337 1.00 63.06 188 SER A CA 1
ATOM 1473 C C . SER A 1 188 ? 18.251 17.681 -9.928 1.00 63.06 188 SER A C 1
ATOM 1475 O O . SER A 1 188 ? 17.166 17.473 -9.398 1.00 63.06 188 SER A O 1
ATOM 1477 N N . SER A 1 189 ? 19.395 17.500 -9.258 1.00 68.75 189 SER A N 1
ATOM 1478 C CA . SER A 1 189 ? 19.451 17.014 -7.868 1.00 68.75 189 SER A CA 1
ATOM 1479 C C . SER A 1 189 ? 18.775 17.959 -6.861 1.00 68.75 189 SER A C 1
ATOM 1481 O O . SER A 1 189 ? 18.199 17.510 -5.863 1.00 68.75 189 SER A O 1
ATOM 1483 N N . LEU A 1 190 ? 18.827 19.273 -7.111 1.00 72.00 190 LEU A N 1
ATOM 1484 C CA . LEU A 1 190 ? 18.123 20.261 -6.298 1.00 72.00 190 LEU A CA 1
ATOM 1485 C C . LEU A 1 190 ? 16.610 20.209 -6.550 1.00 72.00 190 LEU A C 1
ATOM 1487 O O . LEU A 1 190 ? 15.858 20.092 -5.588 1.00 72.00 190 LEU A O 1
ATOM 1491 N N . GLU A 1 191 ? 16.174 20.217 -7.813 1.00 77.38 191 GLU A N 1
ATOM 1492 C CA . GLU A 1 191 ? 14.755 20.122 -8.203 1.00 77.38 191 GLU A CA 1
ATOM 1493 C C . GLU A 1 191 ? 14.088 18.843 -7.653 1.00 77.38 191 GLU A C 1
ATOM 1495 O O . GLU A 1 191 ? 12.964 18.883 -7.140 1.00 77.38 191 GLU A O 1
ATOM 1500 N N . ASP A 1 192 ? 14.810 17.720 -7.645 1.00 79.38 192 ASP A N 1
ATOM 1501 C CA . ASP A 1 192 ? 14.358 16.465 -7.038 1.00 79.38 192 ASP A CA 1
ATOM 1502 C C . ASP A 1 192 ? 14.224 16.564 -5.511 1.00 79.38 192 ASP A C 1
ATOM 1504 O O . ASP A 1 192 ? 13.267 16.052 -4.921 1.00 79.38 192 ASP A O 1
ATOM 1508 N N . ALA A 1 193 ? 15.176 17.219 -4.839 1.00 81.69 193 ALA A N 1
ATOM 1509 C CA . ALA A 1 193 ? 15.120 17.429 -3.393 1.00 81.69 193 ALA A CA 1
ATOM 1510 C C . ALA A 1 193 ? 13.949 18.342 -3.001 1.00 81.69 193 ALA A C 1
ATOM 1512 O O . ALA A 1 193 ? 13.271 18.087 -2.002 1.00 81.69 193 ALA A O 1
ATOM 1513 N N . GLU A 1 194 ? 13.672 19.365 -3.807 1.00 84.38 194 GLU A N 1
ATOM 1514 C CA . GLU A 1 194 ? 12.528 20.249 -3.616 1.00 84.38 194 GLU A CA 1
ATOM 1515 C C . GLU A 1 194 ? 11.209 19.507 -3.818 1.00 84.38 194 GLU A C 1
ATOM 1517 O O . GLU A 1 194 ? 10.329 19.571 -2.955 1.00 84.38 194 GLU A O 1
ATOM 1522 N N . SER A 1 195 ? 11.103 18.723 -4.890 1.00 87.31 195 SER A N 1
ATOM 1523 C CA . SER A 1 195 ? 9.924 17.905 -5.183 1.00 87.31 195 SER A CA 1
ATOM 1524 C C . SER A 1 195 ? 9.635 16.909 -4.055 1.00 87.31 195 SER A C 1
ATOM 1526 O O . SER A 1 195 ? 8.504 16.818 -3.575 1.00 87.31 195 SER A O 1
ATOM 1528 N N . ARG A 1 196 ? 10.666 16.231 -3.533 1.00 86.44 196 ARG A N 1
ATOM 1529 C CA . ARG A 1 196 ? 10.534 15.333 -2.370 1.00 86.44 196 ARG A CA 1
ATOM 1530 C C . ARG A 1 196 ? 10.117 16.066 -1.097 1.00 86.44 196 ARG A C 1
ATOM 1532 O O . ARG A 1 196 ? 9.329 15.535 -0.321 1.00 86.44 196 ARG A O 1
ATOM 1539 N N . SER A 1 197 ? 10.604 17.287 -0.873 1.00 88.06 197 SER A N 1
ATOM 1540 C CA . SER A 1 197 ? 10.195 18.077 0.296 1.00 88.06 197 SER A CA 1
ATOM 1541 C C . SER A 1 197 ? 8.736 18.525 0.218 1.00 88.06 197 SER A C 1
ATOM 1543 O O . SER A 1 197 ? 8.028 18.470 1.223 1.00 88.06 197 SER A O 1
ATOM 1545 N N . SER A 1 198 ? 8.265 18.887 -0.980 1.00 91.19 198 SER A N 1
ATOM 1546 C CA . SER A 1 198 ? 6.855 19.177 -1.241 1.00 91.19 198 SER A CA 1
ATOM 1547 C C . SER A 1 198 ? 5.980 17.955 -0.954 1.00 91.19 198 SER A C 1
ATOM 1549 O O . SER A 1 198 ? 4.993 18.081 -0.232 1.00 91.19 198 SER A O 1
ATOM 1551 N N . LEU A 1 199 ? 6.383 16.767 -1.417 1.00 92.19 199 LEU A N 1
ATOM 1552 C CA . LEU A 1 199 ? 5.675 15.515 -1.134 1.00 92.19 199 LEU A CA 1
ATOM 1553 C C . LEU A 1 199 ? 5.668 15.154 0.356 1.00 92.19 199 LEU A C 1
ATOM 1555 O O . LEU A 1 199 ? 4.637 14.743 0.888 1.00 92.19 199 LEU A O 1
ATOM 1559 N N . ALA A 1 200 ? 6.795 15.329 1.051 1.00 92.12 200 ALA A N 1
ATOM 1560 C CA . ALA A 1 200 ? 6.876 15.094 2.490 1.00 92.12 200 ALA A CA 1
ATOM 1561 C C . ALA A 1 200 ? 5.916 16.012 3.261 1.00 92.12 200 ALA A C 1
ATOM 1563 O O . ALA A 1 200 ? 5.203 15.544 4.148 1.00 92.12 200 ALA A O 1
ATOM 1564 N N . LEU A 1 201 ? 5.853 17.297 2.897 1.00 91.94 201 LEU A N 1
ATOM 1565 C CA . LEU A 1 201 ? 4.935 18.256 3.509 1.00 91.94 201 LEU A CA 1
ATOM 1566 C C . LEU A 1 201 ? 3.469 17.922 3.203 1.00 91.94 201 LEU A C 1
ATOM 1568 O O . LEU A 1 201 ? 2.630 17.958 4.104 1.00 91.94 201 LEU A O 1
ATOM 1572 N N . GLU A 1 202 ? 3.165 17.552 1.958 1.00 93.56 202 GLU A N 1
ATOM 1573 C CA . GLU A 1 202 ? 1.833 17.100 1.552 1.00 93.56 202 GLU A CA 1
ATOM 1574 C C . GLU A 1 202 ? 1.401 15.873 2.368 1.00 93.56 202 GLU A C 1
ATOM 1576 O O . GLU A 1 202 ? 0.299 15.852 2.921 1.00 93.56 202 GLU A O 1
ATOM 1581 N N . MET A 1 203 ? 2.282 14.880 2.531 1.00 94.50 203 MET A N 1
ATOM 1582 C CA . MET A 1 203 ? 1.983 13.707 3.353 1.00 94.50 203 MET A CA 1
ATOM 1583 C C . MET A 1 203 ? 1.821 14.042 4.829 1.00 94.50 203 MET A C 1
ATOM 1585 O O . MET A 1 203 ? 0.889 13.537 5.449 1.00 94.50 203 MET A O 1
ATOM 1589 N N . LEU A 1 204 ? 2.665 14.903 5.401 1.00 93.38 204 LEU A N 1
ATOM 1590 C CA . LEU A 1 204 ? 2.505 15.361 6.784 1.00 93.38 204 LEU A CA 1
ATOM 1591 C C . LEU A 1 204 ? 1.148 16.046 6.996 1.00 93.38 204 LEU A C 1
ATOM 1593 O O . LEU A 1 204 ? 0.465 15.757 7.979 1.00 93.38 204 LEU A O 1
ATOM 1597 N N . SER A 1 205 ? 0.735 16.903 6.058 1.00 93.44 205 SER A N 1
ATOM 1598 C CA . SER A 1 205 ? -0.564 17.581 6.093 1.00 93.44 205 SER A CA 1
ATOM 1599 C C . SER A 1 205 ? -1.726 16.586 6.038 1.00 93.44 205 SER A C 1
ATOM 1601 O O . SER A 1 205 ? -2.620 16.628 6.884 1.00 93.44 205 SER A O 1
ATOM 1603 N N . ARG A 1 206 ? -1.692 15.632 5.102 1.00 94.25 206 ARG A N 1
ATOM 1604 C CA . ARG A 1 206 ? -2.739 14.610 4.982 1.00 94.25 206 ARG A CA 1
ATOM 1605 C C . ARG A 1 206 ? -2.792 13.687 6.202 1.00 94.25 206 ARG A C 1
ATOM 1607 O O . ARG A 1 206 ? -3.879 13.382 6.681 1.00 94.25 206 ARG A O 1
ATOM 1614 N N . VAL A 1 207 ? -1.638 13.276 6.737 1.00 93.44 207 VAL A N 1
ATOM 1615 C CA . VAL A 1 207 ? -1.562 12.492 7.982 1.00 93.44 207 VAL A CA 1
ATOM 1616 C C . VAL A 1 207 ? -2.220 13.262 9.119 1.00 93.44 207 VAL A C 1
ATOM 1618 O O . VAL A 1 207 ? -3.064 12.694 9.804 1.00 93.44 207 VAL A O 1
ATOM 1621 N N . TRP A 1 208 ? -1.891 14.548 9.284 1.00 92.00 208 TRP A N 1
ATOM 1622 C CA . TRP A 1 208 ? -2.494 15.407 10.304 1.00 92.00 208 TRP A CA 1
ATOM 1623 C C . TRP A 1 208 ? -4.023 15.427 10.208 1.00 92.00 208 TRP A C 1
ATOM 1625 O O . TRP A 1 208 ? -4.693 15.224 11.216 1.00 92.00 208 TRP A O 1
ATOM 1635 N N . MET A 1 209 ? -4.584 15.572 9.004 1.00 92.62 209 MET A N 1
ATOM 1636 C CA . MET A 1 209 ? -6.040 15.572 8.808 1.00 92.62 209 MET A CA 1
ATOM 1637 C C . MET A 1 209 ? -6.728 14.286 9.291 1.00 92.62 209 MET A C 1
ATOM 1639 O O . MET A 1 209 ? -7.864 14.354 9.757 1.00 92.62 209 MET A O 1
ATOM 1643 N N . VAL A 1 210 ? -6.058 13.132 9.197 1.00 92.19 210 VAL A N 1
ATOM 1644 C CA . VAL A 1 210 ? -6.616 11.826 9.595 1.00 92.19 210 VAL A CA 1
ATOM 1645 C C . VAL A 1 210 ? -6.590 11.609 11.109 1.00 92.19 210 VAL A C 1
ATOM 1647 O O . VAL A 1 210 ? -7.460 10.920 11.638 1.00 92.19 210 VAL A O 1
ATOM 1650 N N . VAL A 1 211 ? -5.587 12.164 11.791 1.00 91.06 211 VAL A N 1
ATOM 1651 C CA . VAL A 1 211 ? -5.264 11.853 13.199 1.00 91.06 211 VAL A CA 1
ATOM 1652 C C . VAL A 1 211 ? -5.437 13.032 14.154 1.00 91.06 211 VAL A C 1
ATOM 1654 O O . VAL A 1 211 ? -5.155 12.902 15.345 1.00 91.06 211 VAL A O 1
ATOM 1657 N N . GLN A 1 212 ? -5.879 14.190 13.657 1.00 90.12 212 GLN A N 1
ATOM 1658 C CA . GLN A 1 212 ? -6.127 15.391 14.465 1.00 90.12 212 GLN A CA 1
ATOM 1659 C C . GLN A 1 212 ? -7.149 15.167 15.592 1.00 90.12 212 GLN A C 1
ATOM 1661 O O . GLN A 1 212 ? -7.134 15.885 16.588 1.00 90.12 212 GLN A O 1
ATOM 1666 N N . ASP A 1 213 ? -8.012 14.161 15.459 1.00 90.62 213 ASP A N 1
ATOM 1667 C CA . ASP A 1 213 ? -9.005 13.772 16.456 1.00 90.62 213 ASP A CA 1
ATOM 1668 C C . ASP A 1 213 ? -8.454 12.835 17.545 1.00 90.62 213 ASP A C 1
ATOM 1670 O O . ASP A 1 213 ? -9.195 12.463 18.449 1.00 90.62 213 ASP A O 1
ATOM 1674 N N . ILE A 1 214 ? -7.161 12.482 17.505 1.00 90.81 214 ILE A N 1
ATOM 1675 C CA . ILE A 1 214 ? -6.502 11.584 18.465 1.00 90.81 214 ILE A CA 1
ATOM 1676 C C . ILE A 1 214 ? -5.606 12.407 19.414 1.00 90.81 214 ILE A C 1
ATOM 1678 O O . ILE A 1 214 ? -4.445 12.678 19.082 1.00 90.81 214 ILE A O 1
ATOM 1682 N N . PRO A 1 215 ? -6.068 12.777 20.630 1.00 87.19 215 PRO A N 1
ATOM 1683 C CA . PRO A 1 215 ? -5.374 13.743 21.493 1.00 87.19 215 PRO A CA 1
ATOM 1684 C C . PRO A 1 215 ? -3.958 13.314 21.902 1.00 87.19 215 PRO A C 1
ATOM 1686 O O . PRO A 1 215 ? -3.027 14.118 21.961 1.00 87.19 215 PRO A O 1
ATOM 1689 N N . ALA A 1 216 ? -3.774 12.016 22.159 1.00 84.81 216 ALA A N 1
ATOM 1690 C CA . ALA A 1 216 ? -2.476 11.462 22.535 1.00 84.81 216 ALA A CA 1
ATOM 1691 C C . ALA A 1 216 ? -1.434 11.619 21.415 1.00 84.81 216 ALA A C 1
ATOM 1693 O O . ALA A 1 216 ? -0.252 11.845 21.683 1.00 84.81 216 ALA A O 1
ATOM 1694 N N . PHE A 1 217 ? -1.868 11.514 20.158 1.00 85.44 217 PHE A N 1
ATOM 1695 C CA . PHE A 1 217 ? -0.992 11.650 19.003 1.00 85.44 217 PHE A CA 1
ATOM 1696 C C . PHE A 1 217 ? -0.720 13.123 18.681 1.00 85.44 217 PHE A C 1
ATOM 1698 O O . PHE A 1 217 ? 0.436 13.505 18.491 1.00 85.44 217 PHE A O 1
ATOM 1705 N N . THR A 1 218 ? -1.746 13.979 18.700 1.00 86.12 218 THR A N 1
ATOM 1706 C CA . THR A 1 218 ? -1.593 15.415 18.415 1.00 86.12 218 THR A CA 1
ATOM 1707 C C . THR A 1 218 ? -0.660 16.115 19.397 1.00 86.12 218 THR A C 1
ATOM 1709 O O . THR A 1 218 ? 0.165 16.930 18.974 1.00 86.12 218 THR A O 1
ATOM 1712 N N . SER A 1 219 ? -0.704 15.755 20.685 1.00 86.19 219 SER A N 1
ATOM 1713 C CA . SER A 1 219 ? 0.237 16.269 21.687 1.00 86.19 219 SER A CA 1
ATOM 1714 C C . SER A 1 219 ? 1.687 15.910 21.340 1.00 86.19 219 SER A C 1
ATOM 1716 O O . SER A 1 219 ? 2.562 16.778 21.334 1.00 86.19 219 SER A O 1
ATOM 1718 N N . LYS A 1 220 ? 1.954 14.646 20.985 1.00 85.25 220 LYS A N 1
ATOM 1719 C CA . LYS A 1 220 ? 3.299 14.180 20.608 1.00 85.25 220 LYS A CA 1
ATOM 1720 C C . LYS A 1 220 ? 3.824 14.867 19.350 1.00 85.25 220 LYS A C 1
ATOM 1722 O O . LYS A 1 220 ? 4.968 15.314 19.335 1.00 85.25 220 LYS A O 1
ATOM 1727 N N . ILE A 1 221 ? 2.992 14.988 18.316 1.00 82.75 221 ILE A N 1
ATOM 1728 C CA . ILE A 1 221 ? 3.376 15.667 17.072 1.00 82.75 221 ILE A CA 1
ATOM 1729 C C . ILE A 1 221 ? 3.611 17.156 17.299 1.00 82.75 221 ILE A C 1
ATOM 1731 O O . ILE A 1 221 ? 4.565 17.702 16.755 1.00 82.75 221 ILE A O 1
ATOM 1735 N N . SER A 1 222 ? 2.810 17.808 18.142 1.00 81.38 222 SER A N 1
ATOM 1736 C CA . SER A 1 222 ? 3.014 19.220 18.485 1.00 81.38 222 SER A CA 1
ATOM 1737 C C . SER A 1 222 ? 4.362 19.447 19.172 1.00 81.38 222 SER A C 1
ATOM 1739 O O . SER A 1 222 ? 5.064 20.405 18.852 1.00 81.38 222 SER A O 1
ATOM 1741 N N . ILE A 1 223 ? 4.756 18.553 20.085 1.00 85.00 223 ILE A N 1
ATOM 1742 C CA . ILE A 1 223 ? 6.073 18.593 20.739 1.00 85.00 223 ILE A CA 1
ATOM 1743 C C . ILE A 1 223 ? 7.187 18.355 19.714 1.00 85.00 223 ILE A C 1
ATOM 1745 O O . ILE A 1 223 ? 8.152 19.116 19.675 1.00 85.00 223 ILE A O 1
ATOM 1749 N N . LEU A 1 224 ? 7.036 17.345 18.851 1.00 81.06 224 LEU A N 1
ATOM 1750 C CA . LEU A 1 224 ? 8.003 17.034 17.799 1.00 81.06 224 LEU A CA 1
ATOM 1751 C C . LEU A 1 224 ? 8.197 18.218 16.843 1.00 81.06 224 LEU A C 1
ATOM 1753 O O . LEU A 1 224 ? 9.329 18.613 16.588 1.00 81.06 224 LEU A O 1
ATOM 1757 N N . ALA A 1 225 ? 7.109 18.818 16.361 1.00 77.44 225 ALA A N 1
ATOM 1758 C CA . ALA A 1 225 ? 7.152 19.973 15.473 1.00 77.44 225 ALA A CA 1
ATOM 1759 C C . ALA A 1 225 ? 7.852 21.167 16.138 1.00 77.44 225 ALA A C 1
ATOM 1761 O O . ALA A 1 225 ? 8.695 21.806 15.515 1.00 77.44 225 ALA A O 1
ATOM 1762 N N . ARG A 1 226 ? 7.572 21.440 17.423 1.00 81.12 226 ARG A N 1
ATOM 1763 C CA . ARG A 1 226 ? 8.269 22.494 18.181 1.00 81.12 226 ARG A CA 1
ATOM 1764 C C . ARG A 1 226 ? 9.763 22.212 18.327 1.00 81.12 226 ARG A C 1
ATOM 1766 O O . ARG A 1 226 ? 10.550 23.133 18.140 1.00 81.12 226 ARG A O 1
ATOM 1773 N N . SER A 1 227 ? 10.143 20.968 18.627 1.00 80.81 227 SER A N 1
ATOM 1774 C CA . SER A 1 227 ? 11.550 20.552 18.721 1.00 80.81 227 SER A CA 1
ATOM 1775 C C . SER A 1 227 ? 12.271 20.776 17.395 1.00 80.81 227 SER A C 1
ATOM 1777 O O . SER A 1 227 ? 13.278 21.469 17.358 1.00 80.81 227 SER A O 1
ATOM 1779 N N . VAL A 1 228 ? 11.700 20.283 16.293 1.00 72.50 228 VAL A N 1
ATOM 1780 C CA . VAL A 1 228 ? 12.288 20.411 14.951 1.00 72.50 228 VAL A CA 1
ATOM 1781 C C . VAL A 1 228 ? 12.416 21.880 14.530 1.00 72.50 228 VAL A C 1
ATOM 1783 O O . VAL A 1 228 ? 13.433 22.278 13.967 1.00 72.50 228 VAL A O 1
ATOM 1786 N N . VAL A 1 229 ? 11.413 22.714 14.826 1.00 71.94 229 VAL A N 1
ATOM 1787 C CA . VAL A 1 229 ? 11.468 24.160 14.549 1.00 71.94 229 VAL A CA 1
ATOM 1788 C C . VAL A 1 229 ? 12.516 24.861 15.415 1.00 71.94 229 VAL A C 1
ATOM 1790 O O . VAL A 1 229 ? 13.184 25.774 14.932 1.00 71.94 229 VAL A O 1
ATOM 1793 N N . SER A 1 230 ? 12.662 24.467 16.682 1.00 74.12 230 SER A N 1
ATOM 1794 C CA . SER A 1 230 ? 13.692 25.008 17.574 1.00 74.12 230 SER A CA 1
ATOM 1795 C C . SER A 1 230 ? 15.088 24.702 17.042 1.00 74.12 230 SER A C 1
ATOM 1797 O O . SER A 1 230 ? 15.889 25.622 16.896 1.00 74.12 230 SER A O 1
ATOM 1799 N N . ASP A 1 231 ? 15.344 23.444 16.677 1.00 69.69 231 ASP A N 1
ATOM 1800 C CA . ASP A 1 231 ? 16.619 23.020 16.099 1.00 69.69 231 ASP A CA 1
ATOM 1801 C C . ASP A 1 231 ? 16.920 23.838 14.836 1.00 69.69 231 ASP A C 1
ATOM 1803 O O . ASP A 1 231 ? 17.993 24.416 14.705 1.00 69.69 231 ASP A O 1
ATOM 1807 N N . PHE A 1 232 ? 15.936 24.038 13.959 1.00 65.06 232 PHE A N 1
ATOM 1808 C CA . PHE A 1 232 ? 16.128 24.850 12.756 1.00 65.06 232 PHE A CA 1
ATOM 1809 C C . PHE A 1 232 ? 16.434 26.326 13.025 1.00 65.06 232 PHE A C 1
ATOM 1811 O O . PHE A 1 232 ? 17.265 26.922 12.342 1.00 65.06 232 PHE A O 1
ATOM 1818 N N . LYS A 1 233 ? 15.786 26.933 14.026 1.00 64.31 233 LYS A N 1
ATOM 1819 C CA . LYS A 1 233 ? 16.058 28.327 14.409 1.00 64.31 233 LYS A CA 1
ATOM 1820 C C . LYS A 1 233 ? 17.491 28.522 14.892 1.00 64.31 233 LYS A C 1
ATOM 1822 O O . LYS A 1 233 ? 18.025 29.602 14.690 1.00 64.31 233 LYS A O 1
ATOM 1827 N N . THR A 1 234 ? 18.107 27.504 15.495 1.00 60.00 234 THR A N 1
ATOM 1828 C CA . THR A 1 234 ? 19.529 27.569 15.878 1.00 60.00 234 THR A CA 1
ATOM 1829 C C . THR A 1 234 ? 20.480 27.503 14.679 1.00 60.00 234 THR A C 1
ATOM 1831 O O . THR A 1 234 ? 21.599 27.995 14.772 1.00 60.00 234 THR A O 1
ATOM 1834 N N . PHE A 1 235 ? 20.032 26.942 13.551 1.00 52.28 235 PHE A N 1
ATOM 1835 C CA . PHE A 1 235 ? 20.815 26.825 12.315 1.00 52.28 235 PHE A CA 1
ATOM 1836 C C . PHE A 1 235 ? 20.680 28.027 11.375 1.00 52.28 235 PHE A C 1
ATOM 1838 O O . PHE A 1 235 ? 21.577 28.273 10.569 1.00 52.28 235 PHE A O 1
ATOM 1845 N N . LEU A 1 236 ? 19.582 28.782 11.452 1.00 49.50 236 LEU A N 1
ATOM 1846 C CA . LEU A 1 236 ? 19.451 30.028 10.705 1.00 49.50 236 LEU A CA 1
ATOM 1847 C C . LEU A 1 236 ? 20.291 31.116 11.392 1.00 49.50 236 LEU A C 1
ATOM 1849 O O . LEU A 1 236 ? 20.023 31.419 12.555 1.00 49.50 236 LEU A O 1
ATOM 1853 N N . PRO A 1 237 ? 21.270 31.738 10.709 1.00 47.97 237 PRO A N 1
ATOM 1854 C CA . PRO A 1 237 ? 21.978 32.872 11.281 1.00 47.97 237 PRO A CA 1
ATOM 1855 C C . PRO A 1 237 ? 20.956 33.963 11.611 1.00 47.97 237 PRO A C 1
ATOM 1857 O O . PRO A 1 237 ? 20.195 34.405 10.745 1.00 47.97 237 PRO A O 1
ATOM 1860 N N . THR A 1 238 ? 20.907 34.367 12.880 1.00 46.88 238 THR A N 1
ATOM 1861 C CA . THR A 1 238 ? 20.187 35.566 13.307 1.00 46.88 238 THR A CA 1
ATOM 1862 C C . THR A 1 238 ? 20.711 36.736 12.483 1.00 46.88 238 THR A C 1
ATOM 1864 O O . THR A 1 238 ? 21.906 37.026 12.539 1.00 46.88 238 THR A O 1
ATOM 1867 N N . LYS A 1 239 ? 19.832 37.340 11.676 1.00 39.28 239 LYS A N 1
ATOM 1868 C CA . LYS A 1 239 ? 20.110 38.619 11.016 1.00 39.28 239 LYS A CA 1
ATOM 1869 C C . LYS A 1 239 ? 20.411 39.701 12.041 1.00 39.28 239 LYS A C 1
ATOM 1871 O O . LYS A 1 239 ? 19.730 39.697 13.092 1.00 39.28 239 LYS A O 1
#

pLDDT: mean 85.48, std 14.43, range [39.28, 98.12]

Sequence (239 aa):
EALSCLFQLLHRLTEARHRCAVIVYKSLVFALVETHVGVVEGDKGSDVIHEFLQSNLLDATRRIPSLPVHVMIEPLINQHARQGYNNNDLGFLACLASHPRLAARQALLLLHFTAKVAVHDVVFGRLAGTISIELLSRFKDQSSFLAYLEKFTRVAFSLFMKASERRYLPPNDPSSAPDPGLKVTAKSSLEDAESRSSLALEMLSRVWMVVQDIPAFTSKISILARSVVSDFKTFLPTK